Protein AF-A0A950NMI0-F1 (afdb_monomer_lite)

Foldseek 3Di:
DDPPDPQFPDDDDPPQFEAEDDDEDEAFDEDEGSAEYEDWAAYYYPQDPPLPDQRPDRYAYEYEHQAEYEYEFGAHPVLEGPQPFLPDAHDRPRTYAVYRAEYEYEHNHAEYEYPSQEGYAESEAYEYEAHYDGPDYYYQHDDDPNHTGGGHDYHYHHNPCCVPDHGPPHDPPPDPPDDPPDDDDDDPPDPDPDPDDDDDD

Structure (mmCIF, N/CA/C/O backbone):
data_AF-A0A950NMI0-F1
#
_entry.id   AF-A0A950NMI0-F1
#
loop_
_atom_site.group_PDB
_atom_site.id
_atom_site.type_symbol
_atom_site.label_atom_id
_atom_site.label_alt_id
_atom_site.label_comp_id
_atom_site.label_asym_id
_atom_site.label_entity_id
_atom_site.label_seq_id
_atom_site.pdbx_PDB_ins_code
_atom_site.Cartn_x
_atom_site.Cartn_y
_atom_site.Cartn_z
_atom_site.occupancy
_atom_site.B_iso_or_equiv
_atom_site.auth_seq_id
_atom_site.auth_comp_id
_atom_site.auth_asym_id
_atom_site.auth_atom_id
_atom_site.pdbx_PDB_model_num
ATOM 1 N N . LEU A 1 1 ? -13.344 -4.470 -16.555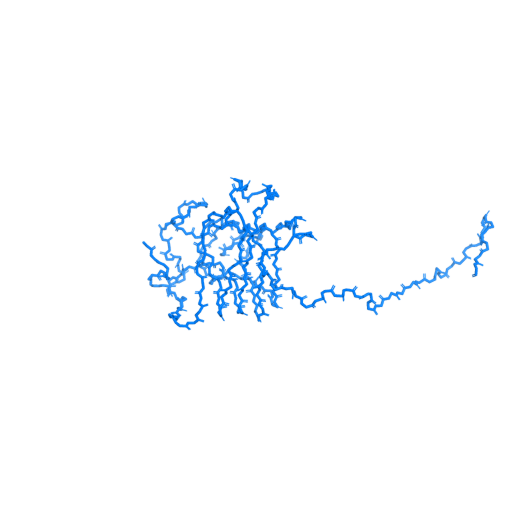 1.00 48.81 1 LEU A N 1
ATOM 2 C CA . LEU A 1 1 ? -11.868 -4.418 -16.478 1.00 48.81 1 LEU A CA 1
ATOM 3 C C . LEU A 1 1 ? -11.486 -5.099 -15.178 1.00 48.81 1 LEU A C 1
ATOM 5 O O . LEU A 1 1 ? -11.985 -4.682 -14.143 1.00 48.81 1 LEU A O 1
ATOM 9 N N . GLY A 1 2 ? -10.785 -6.228 -15.264 1.00 65.69 2 GLY A N 1
ATOM 10 C CA . GLY A 1 2 ? -10.408 -7.051 -14.113 1.00 65.69 2 GLY A CA 1
ATOM 11 C C . GLY A 1 2 ? -8.916 -6.926 -13.825 1.00 65.69 2 GLY A C 1
ATOM 12 O O . GLY A 1 2 ? -8.151 -6.555 -14.713 1.00 65.69 2 GLY A O 1
ATOM 13 N N . TYR A 1 3 ? -8.535 -7.233 -12.591 1.00 73.50 3 TYR A N 1
ATOM 14 C CA . TYR A 1 3 ? -7.143 -7.364 -12.172 1.00 73.50 3 TYR A CA 1
ATOM 15 C C . TYR A 1 3 ? -6.755 -8.851 -12.182 1.00 73.50 3 TYR A C 1
ATOM 17 O O . TYR A 1 3 ? -7.613 -9.689 -11.887 1.00 73.50 3 TYR A O 1
ATOM 25 N N . PRO A 1 4 ? -5.501 -9.199 -12.507 1.00 76.75 4 PRO A N 1
ATOM 26 C CA . PRO A 1 4 ? -4.413 -8.317 -12.942 1.00 76.75 4 PRO A CA 1
ATOM 27 C C . PRO A 1 4 ? -4.560 -7.843 -14.399 1.00 76.75 4 PRO A C 1
ATOM 29 O O . PRO A 1 4 ? -5.242 -8.466 -15.214 1.00 76.75 4 PRO A O 1
ATOM 32 N N . GLN A 1 5 ? -3.913 -6.726 -14.729 1.00 78.31 5 GLN A N 1
ATOM 33 C CA . GLN A 1 5 ? -3.924 -6.157 -16.073 1.00 78.31 5 GLN A CA 1
ATOM 34 C C . GLN A 1 5 ? -3.061 -6.986 -17.040 1.00 78.31 5 GLN A C 1
ATOM 36 O O . GLN A 1 5 ? -1.966 -7.433 -16.703 1.00 78.31 5 GLN A O 1
ATOM 41 N N . ALA A 1 6 ? -3.546 -7.176 -18.270 1.00 79.62 6 ALA A N 1
ATOM 42 C CA . ALA A 1 6 ? -2.785 -7.865 -19.308 1.00 79.62 6 ALA A CA 1
ATOM 43 C C . ALA A 1 6 ? -1.477 -7.120 -19.638 1.00 79.62 6 ALA A C 1
ATOM 45 O O . ALA A 1 6 ? -1.453 -5.889 -19.674 1.00 79.62 6 ALA A O 1
ATOM 46 N N . ASN A 1 7 ? -0.431 -7.890 -19.955 1.00 82.44 7 ASN A N 1
ATOM 47 C CA . ASN A 1 7 ? 0.930 -7.443 -20.289 1.00 82.44 7 ASN A CA 1
ATOM 48 C C . ASN A 1 7 ? 1.774 -6.897 -19.125 1.00 82.44 7 ASN A C 1
ATOM 50 O O . ASN A 1 7 ? 2.878 -6.420 -19.386 1.00 82.44 7 ASN A O 1
ATOM 54 N N . ASP A 1 8 ? 1.292 -6.988 -17.879 1.00 85.62 8 ASP A N 1
ATOM 55 C CA . ASP A 1 8 ? 2.077 -6.666 -16.680 1.00 85.62 8 ASP A CA 1
ATOM 56 C C . ASP A 1 8 ? 3.246 -7.638 -16.512 1.00 85.62 8 ASP A C 1
ATOM 58 O O . ASP A 1 8 ? 3.106 -8.844 -16.728 1.00 85.62 8 ASP A O 1
ATOM 62 N N . ILE A 1 9 ? 4.410 -7.105 -16.141 1.00 87.75 9 ILE A N 1
ATOM 63 C CA . ILE A 1 9 ? 5.572 -7.925 -15.786 1.00 87.75 9 ILE A CA 1
ATOM 64 C C . ILE A 1 9 ? 5.366 -8.630 -14.446 1.00 87.75 9 ILE A C 1
ATOM 66 O O . ILE A 1 9 ? 5.973 -9.676 -14.204 1.00 87.75 9 ILE A O 1
ATOM 70 N N . THR A 1 10 ? 4.513 -8.080 -13.576 1.00 86.62 10 THR A N 1
ATOM 71 C CA . THR A 1 10 ? 4.132 -8.739 -12.329 1.00 86.62 10 THR A CA 1
ATOM 72 C C . THR A 1 10 ? 3.199 -9.904 -12.642 1.00 86.62 10 THR A C 1
ATOM 74 O O . THR A 1 10 ? 2.130 -9.737 -13.228 1.00 86.62 10 THR A O 1
ATOM 77 N N . THR A 1 11 ? 3.600 -11.108 -12.235 1.00 83.94 11 THR A N 1
ATOM 78 C CA . THR A 1 11 ? 2.813 -12.326 -12.450 1.00 83.94 11 THR A CA 1
ATOM 79 C C . THR A 1 11 ? 2.073 -12.722 -11.181 1.00 83.94 11 THR A C 1
ATOM 81 O O . THR A 1 11 ? 2.625 -12.683 -10.084 1.00 83.94 11 THR A O 1
ATOM 84 N N . TYR A 1 12 ? 0.819 -13.135 -11.348 1.00 86.00 12 TYR A N 1
ATOM 85 C CA . TYR A 1 12 ? -0.063 -13.556 -10.263 1.00 86.00 12 TYR A CA 1
ATOM 86 C C . TYR A 1 12 ? -0.504 -14.997 -10.485 1.00 86.00 12 TYR A C 1
ATOM 88 O O . TYR A 1 12 ? -0.772 -15.410 -11.616 1.00 86.00 12 TYR A O 1
ATOM 96 N N . ASN A 1 13 ? -0.617 -15.766 -9.405 1.00 85.12 13 ASN A N 1
ATOM 97 C CA . ASN A 1 13 ? -1.098 -17.141 -9.465 1.00 85.12 13 ASN A CA 1
ATOM 98 C C . ASN A 1 13 ? -2.509 -17.228 -8.877 1.00 85.12 13 ASN A C 1
ATOM 100 O O . ASN A 1 13 ? -2.750 -16.825 -7.744 1.00 85.12 13 ASN A O 1
ATOM 104 N N . CYS A 1 14 ? -3.435 -17.846 -9.614 1.00 82.62 14 CYS A N 1
ATOM 105 C CA . CYS A 1 14 ? -4.832 -18.019 -9.205 1.00 82.62 14 CYS A CA 1
ATOM 106 C C . CYS A 1 14 ? -5.020 -18.772 -7.873 1.00 82.62 14 CYS A C 1
ATOM 108 O O . CYS A 1 14 ? -6.104 -18.730 -7.299 1.00 82.62 14 CYS A O 1
ATOM 110 N N . ARG A 1 15 ? -4.001 -19.497 -7.391 1.00 87.06 15 ARG A N 1
ATOM 111 C CA . ARG A 1 15 ? -4.034 -20.254 -6.128 1.00 87.06 15 ARG A CA 1
ATOM 112 C C . ARG A 1 15 ? -3.070 -19.728 -5.066 1.00 87.06 15 ARG A C 1
ATOM 114 O O . ARG A 1 15 ? -2.889 -20.394 -4.053 1.00 87.06 15 ARG A O 1
ATOM 121 N N . ALA A 1 16 ? -2.453 -18.565 -5.280 1.00 88.31 16 ALA A N 1
ATOM 122 C CA . ALA A 1 16 ? -1.562 -17.973 -4.284 1.00 88.31 16 ALA A CA 1
ATOM 123 C C . ALA A 1 16 ? -2.318 -17.490 -3.037 1.00 88.31 16 ALA A C 1
ATOM 125 O O . ALA A 1 16 ? -1.770 -17.528 -1.942 1.00 88.31 16 ALA A O 1
ATOM 126 N N . GLY A 1 17 ? -3.591 -17.103 -3.179 1.00 90.75 17 GLY A N 1
ATOM 127 C CA . GLY A 1 17 ? -4.373 -16.531 -2.079 1.00 90.75 17 GLY A CA 1
ATOM 128 C C . GLY A 1 17 ? -4.157 -15.026 -1.922 1.00 90.75 17 GLY A C 1
ATOM 129 O O . GLY A 1 17 ? -4.117 -14.533 -0.793 1.00 90.75 17 GLY A O 1
ATOM 130 N N . ASP A 1 18 ? -3.996 -14.330 -3.050 1.00 92.62 18 ASP A N 1
ATOM 131 C CA . ASP A 1 18 ? -3.920 -12.871 -3.121 1.00 92.62 18 ASP A CA 1
ATOM 132 C C . ASP A 1 18 ? -5.313 -12.237 -3.026 1.00 92.62 18 ASP A C 1
ATOM 134 O O . ASP A 1 18 ? -6.298 -12.802 -3.511 1.00 92.62 18 ASP A O 1
ATOM 138 N N . ALA A 1 19 ? -5.397 -11.047 -2.431 1.00 92.38 19 ALA A N 1
ATOM 139 C CA . ALA A 1 19 ? -6.625 -10.261 -2.357 1.00 92.38 19 ALA A CA 1
ATOM 140 C C . ALA A 1 19 ? -6.425 -8.883 -2.994 1.00 92.38 19 ALA A C 1
ATOM 142 O O . ALA A 1 19 ? -5.564 -8.123 -2.563 1.00 92.38 19 ALA A O 1
ATOM 143 N N . PHE A 1 20 ? -7.252 -8.539 -3.981 1.00 90.88 20 PHE A N 1
ATOM 144 C CA . PHE A 1 20 ? -7.242 -7.224 -4.625 1.00 90.88 20 PHE A CA 1
ATOM 145 C C . PHE A 1 20 ? -8.294 -6.325 -3.972 1.00 90.88 20 PHE A C 1
ATOM 147 O O . PHE A 1 20 ? -9.469 -6.695 -3.922 1.00 90.88 20 PHE A O 1
ATOM 154 N N . VAL A 1 21 ? -7.885 -5.162 -3.463 1.00 90.12 21 VAL A N 1
ATOM 155 C CA . VAL A 1 21 ? -8.748 -4.264 -2.681 1.00 90.12 21 VAL A CA 1
ATOM 156 C C . VAL A 1 21 ? -8.772 -2.847 -3.252 1.00 90.12 21 VAL A C 1
ATOM 158 O O . VAL A 1 21 ? -7.741 -2.276 -3.613 1.00 90.12 21 VAL A O 1
ATOM 161 N N . SER A 1 22 ? -9.976 -2.285 -3.340 1.00 87.94 22 SER A N 1
ATOM 162 C CA . SER A 1 22 ? -10.240 -0.876 -3.632 1.00 87.94 22 SER A CA 1
ATOM 163 C C . SER A 1 22 ? -11.684 -0.524 -3.266 1.00 87.94 22 SER A C 1
ATOM 165 O O . SER A 1 22 ? -12.535 -1.403 -3.108 1.00 87.94 22 SER A O 1
ATOM 167 N N . GLY A 1 23 ? -11.969 0.769 -3.145 1.00 86.06 23 GLY A N 1
ATOM 168 C CA . GLY A 1 23 ? -13.303 1.313 -2.926 1.00 86.06 23 GLY A CA 1
ATOM 169 C C . GLY A 1 23 ? -13.434 2.089 -1.620 1.00 86.06 23 GLY A C 1
ATOM 170 O O . GLY A 1 23 ? -12.457 2.530 -1.020 1.00 86.06 23 GLY A O 1
ATOM 171 N N . THR A 1 24 ? -14.678 2.272 -1.191 1.00 88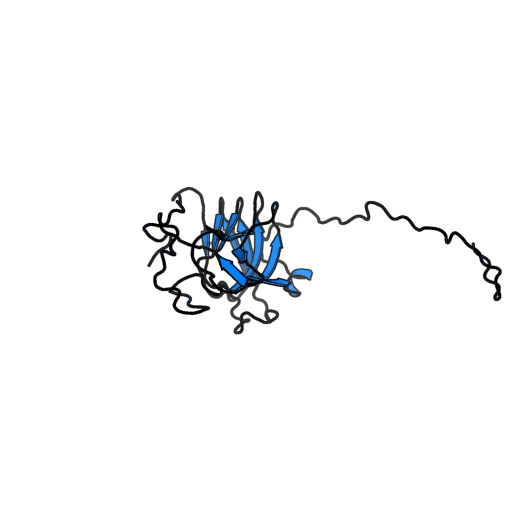.69 24 THR A N 1
ATOM 172 C CA . THR A 1 24 ? -15.012 3.025 0.019 1.00 88.69 24 THR A CA 1
ATOM 173 C C . THR A 1 24 ? -15.666 2.102 1.040 1.00 88.69 24 THR A C 1
ATOM 175 O O . THR A 1 24 ? -16.664 1.450 0.730 1.00 88.69 24 THR A O 1
ATOM 178 N N . LEU A 1 25 ? -15.127 2.050 2.259 1.00 89.19 25 LEU A N 1
ATOM 179 C CA . LEU A 1 25 ? -15.671 1.262 3.362 1.00 89.19 25 LEU A CA 1
ATOM 180 C C . LEU A 1 25 ? -16.535 2.130 4.279 1.00 89.19 25 LEU A C 1
ATOM 182 O O . LEU A 1 25 ? -16.086 3.158 4.776 1.00 89.19 25 LEU A O 1
ATOM 186 N N . LYS A 1 26 ? -17.741 1.647 4.587 1.00 89.94 26 LYS A N 1
ATOM 187 C CA . LYS A 1 26 ? -18.563 2.131 5.700 1.00 89.94 26 LYS A CA 1
ATOM 188 C C . LYS A 1 26 ? -18.729 1.007 6.720 1.00 89.94 26 LYS A C 1
ATOM 190 O O . LYS A 1 26 ? -19.191 -0.076 6.366 1.00 89.94 26 LYS A O 1
ATOM 195 N N . GLY A 1 27 ? -18.394 1.269 7.975 1.00 88.50 27 GLY A N 1
ATOM 196 C CA . GLY A 1 27 ? -18.343 0.287 9.052 1.00 88.50 27 GLY A CA 1
ATOM 197 C C . GLY A 1 27 ? -16.945 -0.290 9.270 1.00 88.50 27 GLY A C 1
ATOM 198 O O . GLY A 1 27 ? -15.934 0.298 8.889 1.00 88.50 27 GLY A O 1
ATOM 199 N N . GLN A 1 28 ? -16.890 -1.445 9.930 1.00 90.44 28 GLN A N 1
ATOM 200 C CA . GLN A 1 28 ? -15.634 -2.066 10.333 1.00 90.44 28 GLN A CA 1
ATOM 201 C C . GLN A 1 28 ? -15.446 -3.412 9.644 1.00 90.44 28 GLN A C 1
ATOM 203 O O . GLN A 1 28 ? -16.332 -4.265 9.699 1.00 90.44 28 GLN A O 1
ATOM 208 N N . ALA A 1 29 ? -14.293 -3.616 9.019 1.00 91.12 29 ALA A N 1
ATOM 209 C CA . ALA A 1 29 ? -13.975 -4.841 8.300 1.00 91.12 29 ALA A CA 1
ATOM 210 C C . ALA A 1 29 ? -12.484 -5.157 8.402 1.00 91.12 29 ALA A C 1
ATOM 212 O O . ALA A 1 29 ? -11.660 -4.256 8.524 1.00 91.12 29 ALA A O 1
ATOM 213 N N . THR A 1 30 ? -12.139 -6.437 8.293 1.00 92.50 30 THR A N 1
ATOM 214 C CA . THR A 1 30 ? -10.752 -6.874 8.124 1.00 92.50 30 THR A CA 1
ATOM 215 C C . THR A 1 30 ? -10.669 -7.830 6.950 1.00 92.50 30 THR A C 1
ATOM 217 O O . THR A 1 30 ? -11.415 -8.807 6.888 1.00 92.50 30 THR A O 1
ATOM 220 N N . VAL A 1 31 ? -9.756 -7.549 6.027 1.00 93.12 31 VAL A N 1
ATOM 221 C CA . VAL A 1 31 ? -9.415 -8.414 4.901 1.00 93.12 31 VAL A CA 1
ATOM 222 C C . VAL A 1 31 ? -8.094 -9.095 5.221 1.00 93.12 31 VAL A C 1
ATOM 224 O O . VAL A 1 31 ? -7.094 -8.427 5.484 1.00 93.12 31 VAL A O 1
ATOM 227 N N . ALA A 1 32 ? -8.099 -10.424 5.199 1.00 92.56 32 ALA A N 1
ATOM 228 C CA . ALA A 1 32 ? -6.902 -11.232 5.367 1.00 92.56 32 ALA A CA 1
ATOM 229 C C . ALA A 1 32 ? -6.589 -11.985 4.069 1.00 92.56 32 ALA A C 1
ATOM 231 O O . ALA A 1 32 ? -7.492 -12.568 3.467 1.00 92.56 32 ALA A O 1
ATOM 232 N N . ALA A 1 33 ? -5.321 -11.992 3.662 1.00 92.75 33 ALA A N 1
ATOM 233 C CA . ALA A 1 33 ? -4.843 -12.727 2.494 1.00 92.75 33 ALA A CA 1
ATOM 234 C C . ALA A 1 33 ? -3.803 -13.779 2.892 1.00 92.75 33 ALA A C 1
ATOM 236 O O . ALA A 1 33 ? -2.914 -13.520 3.708 1.00 92.75 33 ALA A O 1
ATOM 237 N N . GLY A 1 34 ? -3.903 -14.967 2.286 1.00 90.75 34 GLY A N 1
ATOM 238 C CA . GLY A 1 34 ? -2.950 -16.064 2.495 1.00 90.75 34 GLY A CA 1
ATOM 239 C C . GLY A 1 34 ? -1.568 -15.780 1.896 1.00 90.75 34 GLY A C 1
ATOM 240 O O . GLY A 1 34 ? -0.577 -16.350 2.357 1.00 90.75 34 GLY A O 1
ATOM 241 N N . ASN A 1 35 ? -1.506 -14.868 0.921 1.00 93.50 35 ASN A N 1
ATOM 242 C CA . ASN A 1 35 ? -0.278 -14.372 0.312 1.00 93.50 35 ASN A CA 1
ATOM 243 C C . ASN A 1 35 ? -0.221 -12.837 0.374 1.00 93.50 35 ASN A C 1
ATOM 245 O O . ASN A 1 35 ? 0.102 -12.307 1.443 1.00 93.50 35 ASN A O 1
ATOM 249 N N . ASN A 1 36 ? -0.552 -12.130 -0.712 1.00 94.44 36 ASN A N 1
ATOM 250 C CA . ASN A 1 36 ? -0.444 -10.673 -0.787 1.00 94.44 36 ASN A CA 1
ATOM 251 C C . ASN A 1 36 ? -1.805 -9.968 -0.739 1.00 94.44 36 ASN A C 1
ATOM 253 O O . ASN A 1 36 ? -2.828 -10.512 -1.157 1.00 94.44 36 ASN A O 1
ATOM 257 N N . ILE A 1 37 ? -1.812 -8.726 -0.257 1.00 94.81 37 ILE A N 1
ATOM 258 C CA . ILE A 1 37 ? -2.916 -7.787 -0.484 1.00 94.81 37 ILE A CA 1
ATOM 259 C C . ILE A 1 37 ? -2.455 -6.757 -1.508 1.00 94.81 37 ILE A C 1
ATOM 261 O O . ILE A 1 37 ? -1.480 -6.051 -1.270 1.00 94.81 37 ILE A O 1
ATOM 265 N N . GLU A 1 38 ? -3.191 -6.658 -2.607 1.00 92.19 38 GLU A N 1
ATOM 266 C CA . GLU A 1 38 ? -2.925 -5.777 -3.738 1.00 92.19 38 GLU A CA 1
ATOM 267 C C . GLU A 1 38 ? -3.914 -4.611 -3.731 1.00 92.19 38 GLU A C 1
ATOM 269 O O . GLU A 1 38 ? -5.113 -4.772 -3.973 1.00 92.19 38 GLU A O 1
ATOM 274 N N . ILE A 1 39 ? -3.424 -3.412 -3.440 1.00 90.69 39 ILE A N 1
ATOM 275 C CA . ILE A 1 39 ? -4.227 -2.193 -3.388 1.00 90.69 39 ILE A CA 1
ATOM 276 C C . ILE A 1 39 ? -4.284 -1.609 -4.794 1.00 90.69 39 ILE A C 1
ATOM 278 O O . ILE A 1 39 ? -3.346 -0.961 -5.261 1.00 90.69 39 ILE A O 1
ATOM 282 N N . VAL A 1 40 ? -5.397 -1.857 -5.479 1.00 87.00 40 VAL A N 1
ATOM 283 C CA . VAL A 1 40 ? -5.561 -1.542 -6.907 1.00 87.00 40 VAL A CA 1
ATOM 284 C C . VAL A 1 40 ? -6.096 -0.136 -7.178 1.00 87.00 40 VAL A C 1
ATOM 286 O O . VAL A 1 40 ? -6.163 0.303 -8.327 1.00 87.00 40 VAL A O 1
ATOM 289 N N . GLY A 1 41 ? -6.463 0.587 -6.122 1.00 85.31 41 GLY A N 1
ATOM 290 C CA . GLY A 1 41 ? -6.956 1.954 -6.188 1.00 85.31 41 GLY A CA 1
ATOM 291 C C . GLY A 1 41 ? -7.203 2.531 -4.799 1.00 85.31 41 GLY A C 1
ATOM 292 O O . GLY A 1 41 ? -6.802 1.951 -3.789 1.00 85.31 41 GLY A O 1
ATOM 293 N N . ASN A 1 42 ? -7.882 3.676 -4.755 1.00 86.56 42 ASN A N 1
ATOM 294 C CA . ASN A 1 42 ? -8.253 4.313 -3.494 1.00 86.56 42 ASN A CA 1
ATOM 295 C C . ASN A 1 42 ? -9.029 3.343 -2.608 1.00 86.56 42 ASN A C 1
ATOM 297 O O . ASN A 1 42 ? -9.983 2.719 -3.067 1.00 86.56 42 ASN A O 1
ATOM 301 N N . THR A 1 43 ? -8.612 3.242 -1.353 1.00 88.31 43 THR A N 1
ATOM 302 C CA . THR A 1 43 ? -9.266 2.446 -0.318 1.00 88.31 43 THR A CA 1
ATOM 303 C C . THR A 1 43 ? -9.551 3.391 0.832 1.00 88.31 43 THR A C 1
ATOM 305 O O . THR A 1 43 ? -8.658 3.653 1.624 1.00 88.31 43 THR A O 1
ATOM 308 N N . MET A 1 44 ? -10.744 3.980 0.862 1.00 88.00 44 MET A N 1
ATOM 309 C CA . MET A 1 44 ? -11.055 5.109 1.746 1.00 88.00 44 MET A CA 1
ATOM 310 C C . MET A 1 44 ? -12.188 4.787 2.716 1.00 88.00 44 MET A C 1
ATOM 312 O O . MET A 1 44 ? -13.050 3.957 2.418 1.00 88.00 44 MET A O 1
ATOM 316 N N . TYR A 1 45 ? -12.240 5.472 3.854 1.00 88.19 45 TYR A N 1
ATOM 317 C CA . TYR A 1 45 ? -13.421 5.435 4.716 1.00 88.19 45 TYR A CA 1
ATOM 318 C C . TYR A 1 45 ? -14.536 6.322 4.161 1.00 88.19 45 TYR A C 1
ATOM 320 O O . TYR A 1 45 ? -14.287 7.396 3.628 1.00 88.19 45 TYR A O 1
ATOM 328 N N . ALA A 1 46 ? -15.793 5.906 4.314 1.00 83.38 46 ALA A N 1
ATOM 329 C CA . ALA A 1 46 ? -16.943 6.697 3.881 1.00 83.38 46 ALA A CA 1
ATOM 330 C C . ALA A 1 46 ? -17.044 8.033 4.635 1.00 83.38 46 ALA A C 1
ATOM 332 O O . ALA A 1 46 ? -17.546 9.012 4.083 1.00 83.38 46 ALA A O 1
ATOM 333 N N . GLY A 1 47 ? -16.573 8.063 5.888 1.00 71.56 47 GLY A N 1
ATOM 334 C CA . GLY A 1 47 ? -16.461 9.276 6.696 1.00 71.56 47 GLY A CA 1
ATOM 335 C C . GLY A 1 47 ? -15.325 10.228 6.297 1.00 71.56 47 GLY A C 1
ATOM 336 O O . GLY A 1 47 ? -15.392 11.397 6.667 1.00 71.56 47 GLY A O 1
ATOM 337 N N . ASP A 1 48 ? -14.322 9.778 5.530 1.00 70.06 48 ASP A N 1
ATOM 338 C CA . ASP A 1 48 ? -13.243 10.637 5.025 1.00 70.06 48 ASP A CA 1
ATOM 339 C C . ASP A 1 48 ? -13.457 10.946 3.540 1.00 70.06 48 ASP A C 1
ATOM 341 O O . ASP A 1 48 ? -13.110 10.182 2.643 1.00 70.06 48 ASP A O 1
ATOM 345 N N . THR A 1 49 ? -14.045 12.107 3.270 1.00 57.22 49 THR A N 1
ATOM 346 C CA . THR A 1 49 ? -14.297 12.586 1.904 1.00 57.22 49 THR A CA 1
ATOM 347 C C . THR A 1 49 ? -13.126 13.367 1.313 1.00 57.22 49 THR A C 1
ATOM 349 O O . THR A 1 49 ? -13.180 13.753 0.145 1.00 57.22 49 THR A O 1
ATOM 352 N N . THR A 1 50 ? -12.072 13.619 2.094 1.00 58.53 50 THR A N 1
ATOM 353 C CA . THR A 1 50 ? -10.950 14.477 1.685 1.00 58.53 50 THR A CA 1
ATOM 354 C C . THR A 1 50 ? -9.677 13.693 1.406 1.00 58.53 50 THR A C 1
ATOM 356 O O . THR A 1 50 ?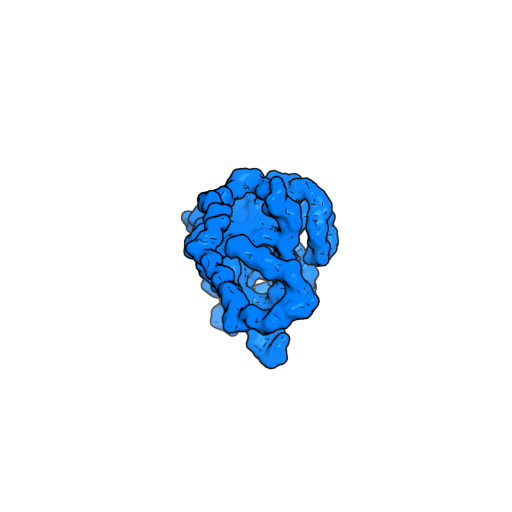 -8.815 14.194 0.685 1.00 58.53 50 THR A O 1
ATOM 359 N N . GLY A 1 51 ? -9.538 12.488 1.973 1.00 59.16 51 GLY A N 1
ATOM 360 C CA . GLY A 1 51 ? -8.334 11.663 1.863 1.00 59.16 51 GLY A CA 1
ATOM 361 C C . GLY A 1 51 ? -7.074 12.349 2.402 1.00 59.16 51 GLY A C 1
ATOM 362 O O . GLY A 1 51 ? -5.954 11.993 2.035 1.00 59.16 51 GLY A O 1
ATOM 363 N N . GLN A 1 52 ? -7.248 13.404 3.201 1.00 57.78 52 GLN A N 1
ATOM 364 C CA . GLN A 1 52 ? -6.204 14.317 3.677 1.00 57.78 52 GLN A CA 1
ATOM 365 C C . GLN A 1 52 ? -6.437 14.743 5.141 1.00 57.78 52 GLN A C 1
ATOM 367 O O . GLN A 1 52 ? -5.695 15.593 5.650 1.00 57.78 52 GLN A O 1
ATOM 372 N N . GLY A 1 53 ? -7.449 14.186 5.813 1.00 59.47 53 GLY A N 1
ATOM 373 C CA . GLY A 1 53 ? -7.830 14.499 7.191 1.00 59.47 53 GLY A CA 1
ATOM 374 C C . GLY A 1 53 ? -7.710 13.291 8.120 1.00 59.47 53 GLY A C 1
ATOM 375 O O . GLY A 1 53 ? -7.556 12.164 7.665 1.00 59.47 53 GLY A O 1
ATOM 376 N N . GLU A 1 54 ? -7.766 13.529 9.433 1.00 63.34 54 GLU A N 1
ATOM 377 C CA . GLU A 1 54 ? -7.978 12.441 10.396 1.00 63.34 54 GLU A CA 1
ATOM 378 C C . GLU A 1 54 ? -9.378 11.872 10.156 1.00 63.34 54 GLU A C 1
ATOM 380 O O . GLU A 1 54 ? -10.343 12.632 10.296 1.00 63.34 54 GLU A O 1
ATOM 385 N N . PRO A 1 55 ? -9.528 10.585 9.804 1.00 66.06 55 PRO A N 1
ATOM 386 C CA . PRO A 1 55 ? -10.834 10.076 9.444 1.00 66.06 55 PRO A CA 1
ATOM 387 C C . PRO A 1 55 ? -11.796 10.148 10.630 1.00 66.06 55 PRO A C 1
ATOM 389 O O . PRO A 1 55 ? -11.591 9.567 11.696 1.00 66.06 55 PRO A O 1
ATOM 392 N N . ASN A 1 56 ? -12.876 10.886 10.443 1.00 63.91 56 ASN A N 1
ATOM 393 C CA . ASN A 1 56 ? -13.874 11.173 11.452 1.00 63.91 56 ASN A CA 1
ATOM 394 C C . ASN A 1 56 ? -15.027 10.174 11.292 1.00 63.91 56 ASN A C 1
ATOM 396 O O . ASN A 1 56 ? -15.827 10.260 10.366 1.00 63.91 56 ASN A O 1
ATOM 400 N N . GLY A 1 57 ? -15.117 9.204 12.204 1.00 73.31 57 GLY A N 1
ATOM 401 C CA . GLY A 1 57 ? -16.186 8.206 12.187 1.00 73.31 57 GLY A CA 1
ATOM 402 C C . GLY A 1 57 ? -15.854 6.934 12.959 1.00 73.31 57 GLY A C 1
ATOM 403 O O . GLY A 1 57 ? -14.850 6.856 13.667 1.00 73.31 57 GLY A O 1
ATOM 404 N N . SER A 1 58 ? -16.705 5.921 12.805 1.00 81.38 58 SER A N 1
ATOM 405 C CA . SER A 1 58 ? -16.525 4.574 13.369 1.00 81.38 58 SER A CA 1
ATOM 406 C C . SER A 1 58 ? -15.956 3.566 12.365 1.00 81.38 58 SER A C 1
ATOM 408 O O . SER A 1 58 ? -15.894 2.375 12.674 1.00 81.38 58 SER A O 1
ATOM 410 N N . ASP A 1 59 ? -15.607 4.031 11.163 1.00 88.38 59 ASP A N 1
ATOM 411 C CA . ASP A 1 59 ? -15.131 3.191 10.066 1.00 88.38 59 ASP A CA 1
ATOM 412 C C . ASP A 1 59 ? -13.680 2.762 10.319 1.00 88.38 59 ASP A C 1
ATOM 414 O O . ASP A 1 59 ? -12.832 3.610 10.622 1.00 88.38 59 ASP A O 1
ATOM 418 N N . LEU A 1 60 ? -13.418 1.452 10.231 1.00 88.44 60 LEU A N 1
ATOM 419 C CA . LEU A 1 60 ? -12.108 0.840 10.485 1.00 88.44 60 LEU A CA 1
ATOM 420 C C . LEU A 1 60 ? -11.862 -0.331 9.533 1.00 88.44 60 LEU A C 1
ATOM 422 O O . LEU A 1 60 ? -12.601 -1.314 9.542 1.00 88.44 60 LEU A O 1
ATOM 426 N N . LEU A 1 61 ? -10.784 -0.254 8.761 1.00 91.62 61 LEU A N 1
ATOM 427 C CA . LEU A 1 61 ? -10.346 -1.301 7.851 1.00 91.62 61 LEU A CA 1
ATOM 428 C C . LEU A 1 61 ? -9.042 -1.902 8.361 1.00 91.62 61 LEU A C 1
ATOM 430 O O . LEU A 1 61 ? -8.062 -1.192 8.573 1.00 91.62 61 LEU A O 1
ATOM 434 N N . GLY A 1 62 ? -9.028 -3.217 8.535 1.00 93.19 62 GLY A N 1
ATOM 435 C CA . GLY A 1 62 ? -7.821 -4.002 8.739 1.00 93.19 62 GLY A CA 1
ATOM 436 C C . GLY A 1 62 ? -7.402 -4.678 7.439 1.00 93.19 62 GLY A C 1
ATOM 437 O O . GLY A 1 62 ? -8.210 -5.361 6.820 1.00 93.19 62 GLY A O 1
ATOM 438 N N . LEU A 1 63 ? -6.145 -4.541 7.035 1.00 94.00 63 LEU A N 1
ATOM 439 C CA . LEU A 1 63 ? -5.554 -5.320 5.947 1.00 94.00 63 LEU A CA 1
ATOM 440 C C . LEU A 1 63 ? -4.430 -6.176 6.522 1.00 94.00 63 LEU A C 1
ATOM 442 O O . LEU A 1 63 ? -3.444 -5.645 7.027 1.00 94.00 63 LEU A O 1
ATOM 446 N N . VAL A 1 64 ? -4.573 -7.496 6.464 1.00 94.00 64 VAL A N 1
ATOM 447 C CA . VAL A 1 64 ? -3.590 -8.441 7.003 1.00 94.00 64 VAL A CA 1
ATOM 448 C C . VAL A 1 64 ? -3.101 -9.352 5.884 1.00 94.00 64 VAL A C 1
ATOM 450 O O . VAL A 1 64 ? -3.813 -10.250 5.444 1.00 94.00 64 VAL A O 1
ATOM 453 N N . ALA A 1 65 ? -1.873 -9.135 5.426 1.00 93.69 65 ALA A N 1
ATOM 454 C CA . ALA A 1 65 ? -1.227 -9.993 4.441 1.00 93.69 65 ALA A CA 1
ATOM 455 C C . ALA A 1 65 ? -0.181 -10.882 5.115 1.00 93.69 65 ALA A C 1
ATOM 457 O O . ALA A 1 65 ? 0.588 -10.426 5.968 1.00 93.69 65 ALA A O 1
ATOM 458 N N . ASN A 1 66 ? -0.114 -12.146 4.701 1.00 92.56 66 ASN A N 1
ATOM 459 C CA . ASN A 1 66 ? 0.942 -13.038 5.165 1.00 92.56 66 ASN A CA 1
ATOM 460 C C . ASN A 1 66 ? 2.313 -12.589 4.631 1.00 92.56 66 ASN A C 1
ATOM 462 O O . ASN A 1 66 ? 3.273 -12.515 5.394 1.00 92.56 66 ASN A O 1
ATOM 466 N N . ASN A 1 67 ? 2.390 -12.224 3.348 1.00 93.12 67 ASN A N 1
ATOM 467 C CA . ASN A 1 67 ? 3.632 -11.814 2.698 1.00 93.12 67 ASN A CA 1
ATOM 468 C C . ASN A 1 67 ? 3.725 -10.300 2.531 1.00 93.12 67 ASN A C 1
ATOM 470 O O . ASN A 1 67 ? 4.358 -9.656 3.366 1.00 93.12 67 ASN A O 1
ATOM 474 N N . PHE A 1 68 ? 3.118 -9.732 1.489 1.00 93.88 68 PHE A N 1
ATOM 475 C CA . PHE A 1 68 ? 3.223 -8.305 1.193 1.00 93.88 68 PHE A CA 1
ATOM 476 C C . PHE A 1 68 ? 1.868 -7.602 1.185 1.00 93.88 68 PHE A C 1
ATOM 478 O O . PHE A 1 68 ? 0.862 -8.158 0.750 1.00 93.88 68 PHE A O 1
ATOM 485 N N . VAL A 1 69 ? 1.863 -6.339 1.614 1.00 94.94 69 VAL A N 1
ATOM 486 C CA . VAL A 1 69 ? 0.802 -5.394 1.245 1.00 94.94 69 VAL A CA 1
ATOM 487 C C . VAL A 1 69 ? 1.393 -4.474 0.190 1.00 94.94 69 VAL A C 1
ATOM 489 O O . VAL A 1 69 ? 2.326 -3.719 0.471 1.00 94.94 69 VAL A O 1
ATOM 492 N N . GLU A 1 70 ? 0.899 -4.564 -1.034 1.00 92.75 70 GLU A N 1
ATOM 493 C CA . GLU A 1 70 ? 1.480 -3.867 -2.170 1.00 92.75 70 GLU A CA 1
ATOM 494 C C . GLU A 1 70 ? 0.480 -2.908 -2.789 1.00 92.75 70 GLU A C 1
ATOM 496 O O . GLU A 1 70 ? -0.695 -3.216 -2.955 1.00 92.75 70 GLU A O 1
ATOM 501 N N . VAL A 1 71 ? 0.950 -1.714 -3.131 1.00 91.06 71 VAL A N 1
ATOM 502 C CA . VAL A 1 71 ? 0.193 -0.836 -4.019 1.00 91.06 71 VAL A CA 1
ATOM 503 C C . VAL A 1 71 ? 0.453 -1.297 -5.439 1.00 91.06 71 VAL A C 1
ATOM 505 O O . VAL A 1 71 ? 1.612 -1.376 -5.868 1.00 91.06 71 VAL A O 1
ATOM 508 N N . TYR A 1 72 ? -0.635 -1.580 -6.146 1.00 89.00 72 TYR A N 1
ATOM 509 C CA . TYR A 1 72 ? -0.605 -2.051 -7.517 1.00 89.00 72 TYR A CA 1
ATOM 510 C C . TYR A 1 72 ? 0.125 -1.032 -8.397 1.00 89.00 72 TYR A C 1
ATOM 512 O O . TYR A 1 72 ? -0.065 0.178 -8.262 1.00 89.00 72 TYR A O 1
ATOM 520 N N . HIS A 1 73 ? 0.995 -1.504 -9.282 1.00 88.31 73 HIS A N 1
ATOM 521 C CA . HIS A 1 73 ? 1.696 -0.648 -10.236 1.00 88.31 73 HIS A CA 1
ATOM 522 C C . HIS A 1 73 ? 2.136 -1.487 -11.444 1.00 88.31 73 HIS A C 1
ATOM 524 O O . HIS A 1 73 ? 3.242 -2.042 -11.455 1.00 88.31 73 HIS A O 1
ATOM 530 N N . PRO A 1 74 ? 1.246 -1.621 -12.443 1.00 86.94 74 PRO A N 1
ATOM 531 C CA . PRO A 1 74 ? 1.492 -2.467 -13.595 1.00 86.94 74 PRO A CA 1
ATOM 532 C C . PRO A 1 74 ? 2.382 -1.758 -14.611 1.00 86.94 74 PRO A C 1
ATOM 534 O O . PRO A 1 74 ? 2.075 -0.654 -15.071 1.00 86.94 74 PRO A O 1
ATOM 537 N N . VAL A 1 75 ? 3.452 -2.429 -15.023 1.00 87.50 75 VAL A N 1
ATOM 538 C CA . VAL A 1 75 ? 4.385 -1.919 -16.035 1.00 87.50 75 VAL A CA 1
ATOM 539 C C . VAL A 1 75 ? 4.655 -2.993 -17.076 1.00 87.50 75 VAL A C 1
ATOM 541 O O . VAL A 1 75 ? 4.616 -4.186 -16.788 1.00 87.50 75 VAL A O 1
ATOM 544 N N . ASN A 1 76 ? 4.904 -2.575 -18.312 1.00 87.69 76 ASN A N 1
ATOM 545 C CA . ASN A 1 76 ? 5.216 -3.490 -19.398 1.00 87.69 76 ASN A CA 1
ATOM 546 C C . ASN A 1 76 ? 6.691 -3.904 -19.347 1.00 87.69 76 ASN A C 1
ATOM 548 O O . ASN A 1 76 ? 7.504 -3.347 -18.608 1.00 87.69 76 ASN A O 1
ATOM 552 N N . SER A 1 77 ? 7.065 -4.853 -20.202 1.00 87.38 77 SER A N 1
ATOM 553 C CA . SER A 1 77 ? 8.452 -5.313 -20.344 1.00 87.38 77 SER A CA 1
ATOM 554 C C . SER A 1 77 ? 9.438 -4.224 -20.791 1.00 87.38 77 SER A C 1
ATOM 556 O O . SER A 1 77 ? 10.642 -4.415 -20.666 1.00 87.38 77 SER A O 1
ATOM 558 N N . ALA A 1 78 ? 8.952 -3.086 -21.297 1.00 85.94 78 ALA A N 1
ATOM 559 C CA . ALA A 1 78 ? 9.759 -1.913 -21.629 1.00 85.94 78 ALA A CA 1
ATOM 560 C C . ALA A 1 78 ? 9.892 -0.917 -20.454 1.00 85.94 78 ALA A C 1
ATOM 562 O O . ALA A 1 78 ? 10.470 0.153 -20.627 1.00 85.94 78 ALA A O 1
ATOM 563 N N . GLY A 1 79 ? 9.357 -1.237 -19.269 1.00 83.56 79 GLY A N 1
ATOM 564 C CA . GLY A 1 79 ? 9.396 -0.370 -18.087 1.00 83.56 79 GLY A CA 1
ATOM 565 C C . GLY A 1 79 ? 8.466 0.844 -18.171 1.00 83.56 79 GLY A C 1
ATOM 566 O O . GLY A 1 79 ? 8.666 1.814 -17.445 1.00 83.56 79 GLY A O 1
ATOM 567 N N . THR A 1 80 ? 7.479 0.809 -19.069 1.00 85.00 80 THR A N 1
ATOM 568 C CA . THR A 1 80 ? 6.439 1.836 -19.208 1.00 85.00 80 THR A CA 1
ATOM 569 C C . THR A 1 80 ? 5.176 1.398 -18.480 1.00 85.00 80 THR A C 1
ATOM 571 O O . THR A 1 80 ? 4.793 0.230 -18.561 1.00 85.00 80 THR A O 1
ATOM 574 N N . ASP A 1 81 ? 4.498 2.335 -17.826 1.00 83.44 81 ASP A N 1
ATOM 575 C CA . ASP A 1 81 ? 3.219 2.084 -17.159 1.00 83.44 81 ASP A CA 1
ATOM 576 C C . ASP A 1 81 ? 2.194 1.537 -18.161 1.00 83.44 81 ASP A C 1
ATOM 578 O O . ASP A 1 81 ? 1.950 2.124 -19.218 1.00 83.44 81 ASP A O 1
ATOM 582 N N . LEU A 1 82 ? 1.586 0.393 -17.845 1.00 79.31 82 LEU A N 1
ATOM 583 C CA . LEU A 1 82 ? 0.596 -0.254 -18.722 1.00 79.31 82 LEU A CA 1
ATOM 584 C C . LEU A 1 82 ? -0.758 0.436 -18.722 1.00 79.31 82 LEU A C 1
ATOM 586 O O . LEU A 1 82 ? -1.618 0.184 -19.566 1.00 79.31 82 LEU A O 1
ATOM 590 N N . SER A 1 83 ? -0.972 1.300 -17.755 1.00 66.94 83 SER A N 1
ATOM 591 C CA . SER A 1 83 ? -2.148 2.127 -17.622 1.00 66.94 83 SER A CA 1
ATOM 592 C C . SER A 1 83 ? -1.950 3.416 -18.417 1.00 66.94 83 SER A C 1
ATOM 594 O O . SER A 1 83 ? -1.643 4.484 -17.887 1.00 66.94 83 SER A O 1
ATOM 596 N N . SER A 1 84 ? -2.292 3.374 -19.701 1.00 49.38 84 SER A N 1
ATOM 597 C CA . SER A 1 84 ? -2.548 4.569 -20.519 1.00 49.38 84 SER A CA 1
ATOM 598 C C . SER A 1 84 ? -3.721 5.442 -20.000 1.00 49.38 84 SER A C 1
ATOM 600 O O . SER A 1 84 ? -4.296 6.214 -20.760 1.00 49.38 84 SER A O 1
ATOM 602 N N . GLY A 1 85 ? -4.123 5.306 -18.728 1.00 53.47 85 GLY A N 1
ATOM 603 C CA . GLY A 1 85 ? -5.370 5.799 -18.145 1.00 53.47 85 GLY A CA 1
ATOM 604 C C . GLY A 1 85 ? -5.269 6.310 -16.705 1.00 53.47 85 GLY A C 1
ATOM 605 O O . GLY A 1 85 ? -6.298 6.666 -16.144 1.00 53.47 85 GLY A O 1
ATOM 606 N N . PHE A 1 86 ? -4.081 6.450 -16.101 1.00 64.50 86 PHE A N 1
ATOM 607 C CA . PHE A 1 86 ? -3.939 7.210 -14.848 1.00 64.50 86 PHE A CA 1
ATOM 608 C C . PHE A 1 86 ? -4.095 8.726 -15.085 1.00 64.50 86 PHE A C 1
ATOM 610 O O . PHE A 1 86 ? -3.230 9.525 -14.721 1.00 64.50 86 PHE A O 1
ATOM 617 N N . SER A 1 87 ? -5.157 9.147 -15.771 1.00 56.34 87 SER A N 1
ATOM 618 C CA . SER A 1 87 ? -5.341 10.508 -16.281 1.00 56.34 87 SER A CA 1
ATOM 619 C C . SER A 1 87 ? -5.410 11.556 -15.170 1.00 56.34 87 SER A C 1
ATOM 621 O O . SER A 1 87 ? -5.092 12.717 -15.409 1.00 56.34 87 SER A O 1
ATOM 623 N N . SER A 1 88 ? -5.779 11.156 -13.950 1.00 66.31 88 SER A N 1
ATOM 624 C CA . SER A 1 88 ? -5.872 12.047 -12.797 1.00 66.31 88 SER A CA 1
ATOM 625 C C . SER A 1 88 ? -5.687 11.306 -11.475 1.00 66.31 88 SER A C 1
ATOM 627 O O . SER A 1 88 ? -5.924 10.101 -11.377 1.00 66.31 88 SER A O 1
ATOM 629 N N . CYS A 1 89 ? -5.297 12.056 -10.442 1.00 72.31 89 CYS A N 1
ATOM 630 C CA . CYS A 1 89 ? -5.365 11.599 -9.059 1.00 72.31 89 CYS A CA 1
ATOM 631 C C . CYS A 1 89 ? -6.773 11.079 -8.724 1.00 72.31 89 CYS A C 1
ATOM 633 O O . CYS A 1 89 ? -7.767 11.700 -9.104 1.00 72.31 89 CYS A O 1
ATOM 635 N N . GLY A 1 90 ? -6.847 9.971 -7.988 1.00 58.56 90 GLY A N 1
ATOM 636 C CA . GLY A 1 90 ? -8.077 9.512 -7.346 1.00 58.56 90 GLY A CA 1
ATOM 637 C C . GLY A 1 90 ? -9.155 8.929 -8.262 1.00 58.56 90 GLY A C 1
ATOM 638 O O . GLY A 1 90 ? -10.303 8.832 -7.839 1.00 58.56 90 GLY A O 1
ATOM 639 N N . SER A 1 91 ? -8.817 8.525 -9.492 1.00 55.25 91 SER A N 1
ATOM 640 C CA . SER A 1 91 ? -9.760 7.800 -10.352 1.00 55.25 91 SER A CA 1
ATOM 641 C C . SER A 1 91 ? -9.971 6.366 -9.830 1.00 55.25 91 SER A C 1
ATOM 643 O O . SER A 1 91 ? -9.047 5.553 -9.913 1.00 55.25 91 SER A O 1
ATOM 645 N N . PRO A 1 92 ? -11.169 6.008 -9.325 1.00 48.00 92 PRO A N 1
ATOM 646 C CA . PRO A 1 92 ? -11.438 4.677 -8.773 1.00 48.00 92 PRO A CA 1
ATOM 647 C C . PRO A 1 92 ? -11.487 3.581 -9.850 1.00 48.00 92 PRO A C 1
ATOM 649 O O . PRO A 1 92 ? -11.452 2.398 -9.531 1.00 48.00 92 PRO A O 1
ATOM 652 N N . THR A 1 93 ? -11.583 3.968 -11.125 1.00 48.09 93 THR A N 1
ATOM 653 C CA . THR A 1 93 ? -11.789 3.076 -12.277 1.00 48.09 93 THR A CA 1
ATOM 654 C C . THR A 1 93 ? -10.582 2.965 -13.200 1.00 48.09 93 THR A C 1
ATOM 656 O O . THR A 1 93 ? -10.559 2.066 -14.037 1.00 48.09 93 THR A O 1
ATOM 659 N N . ALA A 1 94 ? -9.593 3.854 -13.071 1.00 50.69 94 ALA A N 1
ATOM 660 C CA . ALA A 1 94 ? -8.483 3.934 -14.022 1.00 50.69 94 ALA A CA 1
ATOM 661 C C . ALA A 1 94 ? -7.098 3.686 -13.403 1.00 50.69 94 ALA A C 1
ATOM 663 O O . ALA A 1 94 ? -6.122 3.559 -14.136 1.00 50.69 94 ALA A O 1
ATOM 664 N N . GLY A 1 95 ? -7.045 3.503 -12.081 1.00 61.59 95 GLY A N 1
ATOM 665 C CA . GLY A 1 95 ? -5.967 2.840 -11.359 1.00 61.59 95 GLY A CA 1
ATOM 666 C C . GLY A 1 95 ? -5.075 3.768 -10.528 1.00 61.59 95 GLY A C 1
ATOM 667 O O . GLY A 1 95 ? -5.422 4.927 -10.294 1.00 61.59 95 GLY A O 1
ATOM 668 N N . PRO A 1 96 ? -3.986 3.226 -9.967 1.00 71.81 96 PRO A N 1
ATOM 669 C CA . PRO A 1 96 ? -3.364 3.779 -8.775 1.00 71.81 96 PRO A CA 1
ATOM 670 C C . PRO A 1 96 ? -2.491 4.996 -9.120 1.00 71.81 96 PRO A C 1
ATOM 672 O O . PRO A 1 96 ? -1.306 4.896 -9.405 1.00 71.81 96 PRO A O 1
ATOM 675 N N . ARG A 1 97 ? -3.097 6.185 -9.113 1.00 82.38 97 ARG A N 1
ATOM 676 C CA . ARG A 1 97 ? -2.394 7.473 -9.130 1.00 82.38 97 ARG A CA 1
ATOM 677 C C . ARG A 1 97 ? -2.934 8.337 -8.005 1.00 82.38 97 ARG A C 1
ATOM 679 O O . ARG A 1 97 ? -4.147 8.485 -7.857 1.00 82.38 97 ARG A O 1
ATOM 686 N N . CYS A 1 98 ? -2.023 8.902 -7.217 1.00 82.44 98 CYS A N 1
ATOM 687 C CA . CYS A 1 98 ? -2.335 9.626 -5.983 1.00 82.44 98 CYS A CA 1
ATOM 688 C C . CYS A 1 98 ? -3.236 8.803 -5.044 1.00 82.44 98 CYS A C 1
ATOM 690 O O . CYS A 1 98 ? -4.297 9.262 -4.617 1.00 82.44 98 CYS A O 1
ATOM 692 N N . VAL A 1 99 ? -2.846 7.548 -4.805 1.00 85.56 99 VAL A N 1
ATOM 693 C CA . VAL A 1 99 ? -3.650 6.598 -4.033 1.00 85.56 99 VAL A CA 1
ATOM 694 C C . VAL A 1 99 ? -3.764 7.062 -2.588 1.00 85.56 99 VAL A C 1
ATOM 696 O O . VAL A 1 99 ? -2.764 7.416 -1.961 1.00 85.56 99 VAL A O 1
ATOM 699 N N . THR A 1 100 ? -4.986 7.016 -2.066 1.00 88.00 100 THR A N 1
ATOM 700 C CA . THR A 1 100 ? -5.263 7.184 -0.636 1.00 88.00 100 THR A CA 1
ATOM 701 C C . THR A 1 100 ? -5.706 5.857 -0.034 1.00 88.00 100 THR A C 1
ATOM 703 O O . THR A 1 100 ? -6.563 5.173 -0.601 1.00 88.00 100 THR A O 1
ATOM 706 N N . ILE A 1 101 ? -5.086 5.489 1.085 1.00 90.06 101 ILE A N 1
ATOM 707 C CA . ILE A 1 101 ? -5.323 4.247 1.815 1.00 90.06 101 ILE A CA 1
ATOM 708 C C . ILE A 1 101 ? -5.656 4.593 3.260 1.00 90.06 101 ILE A C 1
ATOM 710 O O . ILE A 1 101 ? -4.777 5.008 4.016 1.00 90.06 101 ILE A O 1
ATOM 714 N N . ASP A 1 102 ? -6.897 4.337 3.641 1.00 90.44 102 ASP A N 1
ATOM 715 C CA . ASP A 1 102 ? -7.382 4.441 5.005 1.00 90.44 102 ASP A CA 1
ATOM 716 C C . ASP A 1 102 ? -7.512 3.029 5.584 1.00 90.44 102 ASP A C 1
ATOM 718 O O . ASP A 1 102 ? -8.493 2.320 5.344 1.00 90.44 102 ASP A O 1
ATOM 722 N N . ALA A 1 103 ? -6.475 2.570 6.285 1.00 91.38 103 ALA A N 1
ATOM 723 C CA . ALA A 1 103 ? -6.441 1.224 6.851 1.00 91.38 103 ALA A CA 1
ATOM 724 C C . ALA A 1 103 ? -5.370 1.070 7.935 1.00 91.38 103 ALA A C 1
ATOM 726 O O . ALA A 1 103 ? -4.292 1.664 7.867 1.00 91.38 103 ALA A O 1
ATOM 727 N N . ALA A 1 104 ? -5.621 0.175 8.889 1.00 91.8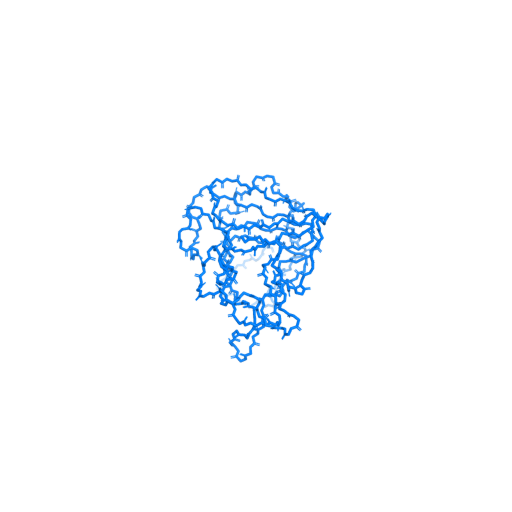8 104 ALA A N 1
ATOM 728 C CA . ALA A 1 104 ? -4.555 -0.462 9.647 1.00 91.88 104 ALA A CA 1
ATOM 729 C C . ALA A 1 104 ? -4.029 -1.660 8.843 1.00 91.88 104 ALA A C 1
ATOM 731 O O . ALA A 1 104 ? -4.780 -2.583 8.535 1.00 91.88 104 ALA A O 1
ATOM 732 N N . MET A 1 105 ? -2.749 -1.656 8.486 1.00 93.62 105 MET A N 1
ATOM 733 C CA . MET A 1 105 ? -2.129 -2.680 7.646 1.00 93.62 105 MET A CA 1
ATOM 734 C C . MET A 1 105 ? -1.098 -3.491 8.426 1.00 93.62 105 MET A C 1
ATOM 736 O O . MET A 1 105 ? -0.307 -2.956 9.199 1.00 93.62 105 MET A O 1
ATOM 740 N N . LEU A 1 106 ? -1.061 -4.794 8.199 1.00 91.94 106 LEU A N 1
ATOM 741 C CA . LEU A 1 106 ? -0.062 -5.682 8.770 1.00 91.94 106 LEU A CA 1
ATOM 742 C C . LEU A 1 106 ? 0.456 -6.618 7.686 1.00 91.94 106 LEU A C 1
ATOM 744 O O . LEU A 1 106 ? -0.302 -7.370 7.079 1.00 91.94 106 LEU A O 1
ATOM 748 N N . SER A 1 107 ? 1.766 -6.584 7.485 1.00 92.06 107 SER A N 1
ATOM 749 C CA . SER A 1 107 ? 2.502 -7.553 6.684 1.00 92.06 107 SER A CA 1
ATOM 750 C C . SER A 1 107 ? 3.291 -8.456 7.631 1.00 92.06 107 SER A C 1
ATOM 752 O O . SER A 1 107 ? 4.272 -8.003 8.229 1.00 92.06 107 SER A O 1
ATOM 754 N N . VAL A 1 108 ? 2.890 -9.723 7.749 1.00 88.81 108 VAL A N 1
ATOM 755 C CA . VAL A 1 108 ? 3.450 -10.658 8.741 1.00 88.81 108 VAL A CA 1
ATOM 756 C C . VAL A 1 108 ? 4.908 -11.008 8.436 1.00 88.81 108 VAL A C 1
ATOM 758 O O . VAL A 1 108 ? 5.773 -10.886 9.304 1.00 88.81 108 VAL A O 1
ATOM 761 N N . GLN A 1 109 ? 5.199 -11.437 7.208 1.00 89.88 109 GLN A N 1
ATOM 762 C CA . GLN A 1 109 ? 6.521 -11.947 6.847 1.00 89.88 109 GLN A CA 1
ATOM 763 C C . GLN A 1 109 ? 7.395 -10.923 6.127 1.00 89.88 109 GLN A C 1
ATOM 765 O O . GLN A 1 109 ? 8.617 -11.045 6.205 1.00 89.88 109 GLN A O 1
ATOM 770 N N . HIS A 1 110 ? 6.820 -9.917 5.454 1.00 91.44 110 HIS A N 1
ATOM 771 C CA . HIS A 1 110 ? 7.606 -9.067 4.563 1.00 91.44 110 HIS A CA 1
ATOM 772 C C . HIS A 1 110 ? 7.398 -7.555 4.733 1.00 91.44 110 HIS A C 1
ATOM 774 O O . HIS A 1 110 ? 7.790 -7.000 5.767 1.00 91.44 110 HIS A O 1
ATOM 780 N N . SER A 1 111 ? 6.879 -6.856 3.718 1.00 94.12 111 SER A N 1
ATOM 781 C CA . SER A 1 111 ? 6.835 -5.394 3.683 1.00 94.12 111 SER A CA 1
ATOM 782 C C . SER A 1 111 ? 5.563 -4.803 3.080 1.00 94.12 111 SER A C 1
ATOM 784 O O . SER A 1 111 ? 4.856 -5.442 2.304 1.00 94.12 111 SER A O 1
ATOM 786 N N . VAL A 1 112 ? 5.311 -3.536 3.429 1.00 93.75 112 VAL A N 1
ATOM 787 C CA . VAL A 1 112 ? 4.336 -2.674 2.754 1.00 93.75 112 VAL A CA 1
ATOM 788 C C . VAL A 1 112 ? 5.076 -1.868 1.688 1.00 93.75 112 VAL A C 1
ATOM 790 O O . VAL A 1 112 ? 5.853 -0.971 2.028 1.00 93.75 112 VAL A O 1
ATOM 793 N N . ARG A 1 113 ? 4.897 -2.197 0.405 1.00 93.81 113 ARG A N 1
ATOM 794 C CA . ARG A 1 113 ? 5.677 -1.613 -0.707 1.00 93.81 113 ARG A CA 1
ATOM 795 C C . ARG A 1 113 ? 4.807 -1.209 -1.897 1.00 93.81 113 ARG A C 1
ATOM 797 O O . ARG A 1 113 ? 3.603 -1.409 -1.898 1.00 93.81 113 ARG A O 1
ATOM 804 N N . VAL A 1 114 ? 5.426 -0.612 -2.909 1.00 92.00 114 VAL A N 1
ATOM 805 C CA . VAL A 1 114 ? 4.797 -0.393 -4.219 1.00 92.00 114 VAL A CA 1
ATOM 806 C C . VAL A 1 114 ? 5.427 -1.364 -5.206 1.00 92.00 114 VAL A C 1
ATOM 808 O O . VAL A 1 114 ? 6.646 -1.571 -5.178 1.00 92.00 114 VAL A O 1
ATOM 811 N N . GLN A 1 115 ? 4.613 -1.963 -6.067 1.00 90.56 115 GLN A N 1
ATOM 812 C CA . GLN A 1 115 ? 5.118 -2.812 -7.141 1.00 90.56 115 GLN A CA 1
ATOM 813 C C . GLN A 1 115 ? 5.969 -2.000 -8.110 1.00 90.56 115 GLN A C 1
ATOM 815 O O . GLN A 1 115 ? 5.729 -0.814 -8.313 1.00 90.56 115 GLN A O 1
ATOM 820 N N . ASN A 1 116 ? 6.996 -2.610 -8.700 1.00 89.69 116 ASN A N 1
ATOM 821 C CA . ASN A 1 116 ? 7.767 -1.975 -9.775 1.00 89.69 116 ASN A CA 1
ATOM 822 C C . ASN A 1 116 ? 8.227 -0.534 -9.452 1.00 89.69 116 ASN A C 1
ATOM 824 O O . ASN A 1 116 ? 8.275 0.325 -10.324 1.00 89.69 116 ASN A O 1
ATOM 828 N N . TYR A 1 117 ? 8.546 -0.253 -8.180 1.00 88.31 117 TYR A N 1
ATOM 829 C CA . TYR A 1 117 ? 8.730 1.111 -7.660 1.00 88.31 117 TYR A CA 1
ATOM 830 C C . TYR A 1 117 ? 9.832 1.921 -8.361 1.00 88.31 117 TYR A C 1
ATOM 832 O O . TYR A 1 117 ? 9.905 3.130 -8.161 1.00 88.31 117 TYR A O 1
ATOM 840 N N . SER A 1 118 ? 10.747 1.251 -9.071 1.00 89.69 118 SER A N 1
ATOM 841 C CA . SER A 1 118 ? 11.928 1.834 -9.711 1.00 89.69 118 SER A CA 1
ATOM 842 C C . SER A 1 118 ? 11.749 2.139 -11.195 1.00 89.69 118 SER A C 1
ATOM 844 O O . SER A 1 118 ? 12.621 2.778 -11.772 1.00 89.69 118 SER A O 1
ATOM 846 N N . VAL A 1 119 ? 10.662 1.685 -11.810 1.00 88.56 119 VAL A N 1
ATOM 847 C CA . VAL A 1 119 ? 10.362 1.867 -13.238 1.00 88.56 119 VAL A CA 1
ATOM 848 C C . VAL A 1 119 ? 9.058 2.645 -13.392 1.00 88.56 119 VAL A C 1
ATOM 850 O O . VAL A 1 119 ? 8.404 2.924 -12.391 1.00 88.56 119 VAL A O 1
ATOM 853 N N . GLY A 1 120 ? 8.696 3.033 -14.613 1.00 85.38 120 GLY A N 1
ATOM 854 C CA . GLY A 1 120 ? 7.484 3.815 -14.838 1.00 85.38 120 GLY A CA 1
ATOM 855 C C . GLY A 1 120 ? 7.631 5.302 -14.525 1.00 85.38 120 GLY A C 1
ATOM 856 O O . GLY A 1 120 ? 8.741 5.828 -14.442 1.00 85.38 120 GLY A O 1
ATOM 857 N N . ASN A 1 121 ? 6.505 5.996 -14.370 1.00 85.06 121 ASN A N 1
ATOM 858 C CA . ASN A 1 121 ? 6.479 7.424 -14.049 1.00 85.06 121 ASN A CA 1
ATOM 859 C C . ASN A 1 121 ? 6.288 7.692 -12.545 1.00 85.06 121 ASN A C 1
ATOM 861 O O . ASN A 1 121 ? 5.987 6.808 -11.742 1.00 85.06 121 ASN A O 1
ATOM 865 N N . GLY A 1 122 ? 6.417 8.962 -12.151 1.00 86.00 122 GLY A N 1
ATOM 866 C CA . GLY A 1 122 ? 5.941 9.441 -10.855 1.00 86.00 122 GLY A CA 1
ATOM 867 C C . GLY A 1 122 ? 4.406 9.446 -10.787 1.00 86.00 122 GLY A C 1
ATOM 868 O O . GLY A 1 122 ? 3.737 10.239 -11.451 1.00 86.00 122 GLY A O 1
ATOM 869 N N . LEU A 1 123 ? 3.844 8.600 -9.929 1.00 84.69 123 LEU A N 1
ATOM 870 C CA . LEU A 1 123 ? 2.408 8.380 -9.717 1.00 84.69 123 LEU A CA 1
ATOM 871 C C . LEU A 1 123 ? 1.780 9.352 -8.701 1.00 84.69 123 LEU A C 1
ATOM 873 O O . LEU A 1 123 ? 0.618 9.207 -8.315 1.00 84.69 123 LEU A O 1
ATOM 877 N N . GLY A 1 124 ? 2.527 10.374 -8.281 1.00 87.12 124 GLY A N 1
ATOM 878 C CA . GLY A 1 124 ? 2.090 11.373 -7.308 1.00 87.12 124 GLY A CA 1
ATOM 879 C C . GLY A 1 124 ? 2.307 10.919 -5.866 1.00 87.12 124 GLY A C 1
ATOM 880 O O . GLY A 1 124 ? 3.271 10.220 -5.562 1.00 87.12 124 GLY A O 1
ATOM 881 N N . THR A 1 125 ? 1.432 11.347 -4.960 1.00 88.50 125 THR A N 1
ATOM 882 C CA . THR A 1 125 ? 1.578 11.089 -3.521 1.00 88.50 125 THR A CA 1
ATOM 883 C C . THR A 1 125 ? 0.747 9.888 -3.087 1.00 88.50 125 THR A C 1
ATOM 885 O O . THR A 1 125 ? -0.463 9.870 -3.284 1.00 88.50 125 THR A O 1
ATOM 888 N N . LEU A 1 126 ? 1.395 8.907 -2.462 1.00 89.50 126 LEU A N 1
ATOM 889 C CA . LEU A 1 126 ? 0.753 7.828 -1.724 1.00 89.50 126 LEU A CA 1
ATOM 890 C C . LEU A 1 126 ? 0.411 8.336 -0.326 1.00 89.50 126 LEU A C 1
ATOM 892 O O . LEU A 1 126 ? 1.309 8.539 0.500 1.00 89.50 126 LEU A O 1
ATOM 896 N N . THR A 1 127 ? -0.880 8.531 -0.079 1.00 89.38 127 THR A N 1
ATOM 897 C CA . THR A 1 127 ? -1.390 8.901 1.238 1.00 89.38 127 THR A CA 1
ATOM 898 C C . THR A 1 127 ? -1.836 7.650 1.980 1.00 89.38 127 THR A C 1
ATOM 900 O O . THR A 1 127 ? -2.663 6.895 1.480 1.00 89.38 127 THR A O 1
ATOM 903 N N . ILE A 1 128 ? -1.277 7.424 3.165 1.00 90.50 128 ILE A N 1
ATOM 904 C CA . ILE A 1 128 ? -1.720 6.371 4.079 1.00 90.50 128 ILE A CA 1
ATOM 905 C C . ILE A 1 128 ? -2.198 7.052 5.353 1.00 90.50 128 ILE A C 1
ATOM 907 O O . ILE A 1 128 ? -1.371 7.632 6.059 1.00 90.50 128 ILE A O 1
ATOM 911 N N . ASN A 1 129 ? -3.493 6.958 5.643 1.00 89.31 129 ASN A N 1
ATOM 912 C CA . ASN A 1 129 ? -4.084 7.393 6.902 1.00 89.31 129 ASN A CA 1
ATOM 913 C C . ASN A 1 129 ? -4.419 6.144 7.723 1.00 89.31 129 ASN A C 1
ATOM 915 O O . ASN A 1 129 ? -5.293 5.353 7.375 1.00 89.31 129 ASN A O 1
ATOM 919 N N . GLY A 1 130 ? -3.678 5.902 8.796 1.00 89.44 130 GLY A N 1
ATOM 920 C CA . GLY A 1 130 ? -3.834 4.662 9.545 1.00 89.44 130 GLY A CA 1
ATOM 921 C C . GLY A 1 130 ? -2.577 4.264 10.283 1.00 89.44 130 GLY A C 1
ATOM 922 O O . GLY A 1 130 ? -1.789 5.095 10.715 1.00 89.44 130 GLY A O 1
ATOM 923 N N . ALA A 1 131 ? -2.368 2.965 10.415 1.00 89.19 131 ALA A N 1
ATOM 924 C CA . ALA A 1 131 ? -1.138 2.415 10.956 1.00 89.19 131 ALA A CA 1
ATOM 925 C C . ALA A 1 131 ? -0.673 1.302 10.035 1.00 89.19 131 ALA A C 1
ATOM 927 O O . ALA A 1 131 ? -1.495 0.617 9.435 1.00 89.19 131 ALA A O 1
ATOM 928 N N . PHE A 1 132 ? 0.631 1.081 9.929 1.00 91.00 132 PHE A N 1
ATOM 929 C CA . PHE A 1 132 ? 1.106 -0.122 9.271 1.00 91.00 132 PHE A CA 1
ATOM 930 C C . PHE A 1 132 ? 2.312 -0.719 9.973 1.00 91.00 132 PHE A C 1
ATOM 932 O O . PHE A 1 132 ? 3.236 -0.014 10.376 1.00 91.00 132 PHE A O 1
ATOM 939 N N . ALA A 1 133 ? 2.294 -2.039 10.094 1.00 89.12 133 ALA A N 1
ATOM 940 C CA . ALA A 1 133 ? 3.380 -2.828 10.637 1.00 89.12 133 ALA A CA 1
ATOM 941 C C . ALA A 1 133 ? 3.941 -3.734 9.538 1.00 89.12 133 ALA A C 1
ATOM 943 O O . ALA A 1 133 ? 3.209 -4.406 8.810 1.00 89.12 133 ALA A O 1
ATOM 944 N N . GLN A 1 134 ? 5.263 -3.722 9.408 1.00 90.81 134 GLN A N 1
ATOM 945 C CA . GLN A 1 134 ? 6.007 -4.490 8.418 1.00 90.81 134 GLN A CA 1
ATOM 946 C C . GLN A 1 134 ? 7.297 -5.015 9.035 1.00 90.81 134 GLN A C 1
ATOM 948 O O . GLN A 1 134 ? 7.912 -4.328 9.851 1.00 90.81 134 GLN A O 1
ATOM 953 N N . ARG A 1 135 ? 7.731 -6.205 8.613 1.00 88.88 135 ARG A N 1
ATOM 954 C CA . ARG A 1 135 ? 9.008 -6.790 9.039 1.00 88.88 135 ARG A CA 1
ATOM 955 C C . ARG A 1 135 ? 10.193 -6.069 8.403 1.00 88.88 135 ARG A C 1
ATOM 957 O O . ARG A 1 135 ? 11.191 -5.805 9.066 1.00 88.88 135 ARG A O 1
ATOM 964 N N . PHE A 1 136 ? 10.074 -5.742 7.120 1.00 91.06 136 PHE A N 1
ATOM 965 C CA . PHE A 1 136 ? 11.090 -5.023 6.361 1.00 91.06 136 PHE A CA 1
ATOM 966 C C . PHE A 1 136 ? 10.526 -3.721 5.817 1.00 91.06 136 PHE A C 1
ATOM 968 O O . PHE A 1 136 ? 9.341 -3.615 5.516 1.00 91.06 136 PHE A O 1
ATOM 975 N N . ARG A 1 137 ? 11.386 -2.717 5.649 1.00 90.88 137 ARG A N 1
ATOM 976 C CA . ARG A 1 137 ? 10.980 -1.454 5.036 1.00 90.88 137 ARG A CA 1
ATOM 977 C C . ARG A 1 137 ? 10.672 -1.664 3.554 1.00 90.88 137 ARG A C 1
ATOM 979 O O . ARG A 1 137 ? 11.561 -2.019 2.786 1.00 90.88 137 ARG A O 1
ATOM 986 N N . GLY A 1 138 ? 9.444 -1.367 3.138 1.00 90.12 138 GLY A N 1
ATOM 987 C CA . GLY A 1 138 ? 9.095 -1.301 1.723 1.00 90.12 138 GLY A CA 1
ATOM 98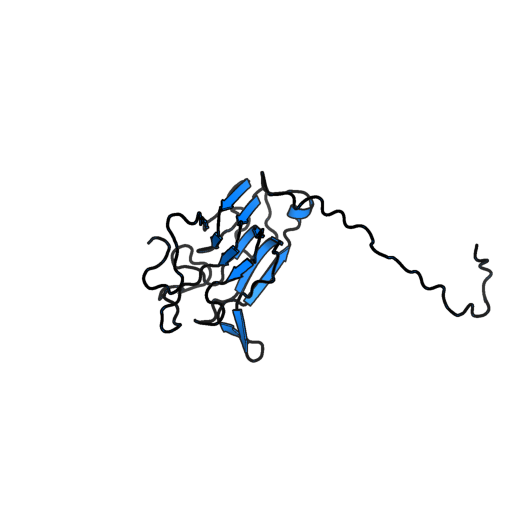8 C C . GLY A 1 138 ? 9.463 0.031 1.063 1.00 90.12 138 GLY A C 1
ATOM 989 O O . GLY A 1 138 ? 9.325 1.122 1.636 1.00 90.12 138 GLY A O 1
ATOM 990 N N . ILE A 1 139 ? 9.958 -0.065 -0.169 1.00 91.19 139 ILE A N 1
ATOM 991 C CA . ILE A 1 139 ? 10.229 1.082 -1.035 1.00 91.19 139 ILE A CA 1
ATOM 992 C C . ILE A 1 139 ? 8.956 1.378 -1.827 1.00 91.19 139 ILE A C 1
ATOM 994 O O . ILE A 1 139 ? 8.240 0.464 -2.230 1.00 91.19 139 ILE A O 1
ATOM 998 N N . VAL A 1 140 ? 8.655 2.664 -2.000 1.00 91.25 140 VAL A N 1
ATOM 999 C CA . VAL A 1 140 ? 7.421 3.112 -2.666 1.00 91.25 140 VAL A CA 1
ATOM 1000 C C . VAL A 1 140 ? 7.675 3.991 -3.886 1.00 91.25 140 VAL A C 1
ATOM 1002 O O . VAL A 1 140 ? 6.748 4.288 -4.622 1.00 91.25 140 VAL A O 1
ATOM 1005 N N . GLY A 1 141 ? 8.921 4.408 -4.102 1.00 91.25 141 GLY A N 1
ATOM 1006 C CA . GLY A 1 141 ? 9.315 5.256 -5.215 1.00 91.25 141 GLY A CA 1
ATOM 1007 C C . GLY A 1 141 ? 10.785 5.642 -5.129 1.00 91.25 141 GLY A C 1
ATOM 1008 O O . GLY A 1 141 ? 11.444 5.403 -4.109 1.00 91.25 141 GLY A O 1
ATOM 1009 N N . THR A 1 142 ? 11.287 6.239 -6.202 1.00 91.00 142 THR A N 1
ATOM 1010 C CA . THR A 1 142 ? 12.648 6.770 -6.305 1.00 91.00 142 THR A CA 1
ATOM 1011 C C . THR A 1 142 ? 12.619 8.288 -6.440 1.00 91.00 142 THR A C 1
ATOM 1013 O O . THR A 1 142 ? 11.663 8.866 -6.953 1.00 91.00 142 THR A O 1
ATOM 1016 N N . PHE A 1 143 ? 13.673 8.949 -5.965 1.00 91.12 143 PHE A N 1
ATOM 1017 C CA . PHE A 1 143 ? 13.790 10.404 -5.995 1.00 91.12 143 PHE A CA 1
ATOM 1018 C C . PHE A 1 143 ? 15.120 10.795 -6.631 1.00 91.12 143 PHE A C 1
ATOM 1020 O O . PHE A 1 143 ? 16.139 10.153 -6.385 1.00 91.12 143 PHE A O 1
ATOM 1027 N N . SER A 1 144 ? 15.111 11.865 -7.421 1.00 91.12 144 SER A N 1
ATOM 1028 C CA . SER A 1 144 ? 16.301 12.486 -8.001 1.00 91.12 144 SER A CA 1
ATOM 1029 C C . SER A 1 144 ? 16.252 13.984 -7.727 1.00 91.12 144 SER A C 1
ATOM 1031 O O . SER A 1 144 ? 15.221 14.617 -7.946 1.00 91.12 144 SER A O 1
ATOM 1033 N N . ASN A 1 145 ? 17.337 14.552 -7.192 1.00 88.38 145 ASN A N 1
ATOM 1034 C CA . ASN A 1 145 ? 17.424 15.972 -6.819 1.00 88.38 145 ASN A CA 1
ATOM 1035 C C . ASN A 1 145 ? 16.232 16.468 -5.968 1.00 88.38 145 ASN A C 1
ATOM 1037 O O . ASN A 1 145 ? 15.715 17.562 -6.175 1.00 88.38 145 ASN A O 1
ATOM 1041 N N . GLY A 1 146 ? 15.754 15.634 -5.035 1.00 83.06 146 GLY A N 1
ATOM 1042 C CA . GLY A 1 146 ? 14.621 15.954 -4.154 1.00 83.06 146 GLY A CA 1
ATOM 1043 C C . GLY A 1 146 ? 13.235 15.877 -4.808 1.00 83.06 146 GLY A C 1
ATOM 1044 O O . GLY A 1 146 ? 12.236 16.048 -4.116 1.00 83.06 146 GLY A O 1
ATOM 1045 N N . SER A 1 147 ? 13.157 15.577 -6.106 1.00 86.94 147 SER A N 1
ATOM 1046 C CA . SER A 1 147 ? 11.903 15.394 -6.843 1.00 86.94 147 SER A CA 1
ATOM 1047 C C . SER A 1 147 ? 11.609 13.913 -7.078 1.00 86.94 147 SER A C 1
ATOM 1049 O O . SER A 1 147 ? 12.525 13.102 -7.226 1.00 86.94 147 SER A O 1
ATOM 1051 N N . LEU A 1 148 ? 10.326 13.552 -7.099 1.00 88.31 148 LEU A N 1
ATOM 1052 C CA . LEU A 1 148 ? 9.876 12.193 -7.408 1.00 88.31 148 LEU A CA 1
ATOM 1053 C C . LEU A 1 148 ? 10.270 11.828 -8.848 1.00 88.31 148 LEU A C 1
ATOM 1055 O O . LEU A 1 148 ? 9.956 12.574 -9.771 1.00 88.31 148 LEU A O 1
ATOM 1059 N N . ASN A 1 149 ? 10.941 10.689 -9.022 1.00 88.56 149 ASN A N 1
ATOM 1060 C CA . ASN A 1 149 ? 11.336 10.160 -10.327 1.00 88.56 149 ASN A CA 1
ATOM 1061 C C . ASN A 1 149 ? 10.381 9.033 -10.762 1.00 88.56 149 ASN A C 1
ATOM 1063 O O . ASN A 1 149 ? 9.704 9.169 -11.776 1.00 88.56 149 ASN A O 1
ATOM 1067 N N . THR A 1 150 ? 10.235 7.983 -9.946 1.00 88.88 150 THR A N 1
ATOM 1068 C CA . THR A 1 150 ? 9.325 6.851 -10.213 1.00 88.88 150 THR A CA 1
ATOM 1069 C C . THR A 1 150 ? 8.545 6.435 -8.964 1.00 88.88 150 THR A C 1
ATOM 1071 O O . THR A 1 150 ? 8.987 6.694 -7.841 1.00 88.88 150 THR A O 1
ATOM 1074 N N . GLY A 1 151 ? 7.374 5.811 -9.132 1.00 88.50 151 GLY A N 1
ATOM 1075 C CA . GLY A 1 151 ? 6.530 5.365 -8.016 1.00 88.50 151 GLY A CA 1
ATOM 1076 C C . GLY A 1 151 ? 5.850 6.534 -7.296 1.00 88.50 151 GLY A C 1
ATOM 1077 O O . GLY A 1 151 ? 5.270 7.395 -7.946 1.00 88.50 151 GLY A O 1
ATOM 1078 N N . TYR A 1 152 ? 5.909 6.590 -5.963 1.00 89.88 152 TYR A N 1
ATOM 1079 C CA . TYR A 1 152 ? 5.159 7.560 -5.158 1.00 89.88 152 TYR A CA 1
ATOM 1080 C C . TYR A 1 152 ? 5.995 8.390 -4.185 1.00 89.88 152 TYR A C 1
ATOM 1082 O O . TYR A 1 152 ? 6.927 7.906 -3.536 1.00 89.88 152 TYR A O 1
ATOM 1090 N N . ALA A 1 153 ? 5.543 9.627 -3.980 1.00 91.00 153 ALA A N 1
ATOM 1091 C CA . ALA A 1 153 ? 5.878 10.424 -2.811 1.00 91.00 153 ALA A CA 1
ATOM 1092 C C . ALA A 1 153 ? 5.130 9.907 -1.572 1.00 91.00 153 ALA A C 1
ATOM 1094 O O . ALA A 1 153 ? 3.989 9.466 -1.663 1.00 91.00 153 ALA A O 1
ATOM 1095 N N . LYS A 1 154 ? 5.768 9.947 -0.400 1.00 89.88 154 LYS A N 1
ATOM 1096 C CA . LYS A 1 154 ? 5.189 9.427 0.848 1.00 89.88 154 LYS A CA 1
ATOM 1097 C C . LYS A 1 154 ? 4.414 10.519 1.577 1.00 89.88 154 LYS A C 1
ATOM 1099 O O . LYS A 1 154 ? 4.984 11.565 1.867 1.00 89.88 154 LYS A O 1
ATOM 1104 N N . ASN A 1 155 ? 3.177 10.233 1.963 1.00 89.56 155 ASN A N 1
ATOM 1105 C CA . ASN A 1 155 ? 2.421 11.006 2.945 1.00 89.56 155 ASN A CA 1
ATOM 1106 C C . ASN A 1 155 ? 1.782 10.027 3.934 1.00 89.56 155 ASN A C 1
ATOM 1108 O O . ASN A 1 155 ? 0.742 9.442 3.654 1.00 89.56 155 ASN A O 1
ATOM 1112 N N . TYR A 1 156 ? 2.445 9.779 5.061 1.00 90.31 156 TYR A N 1
ATOM 1113 C CA . TYR A 1 156 ? 1.965 8.833 6.068 1.00 90.31 156 TYR A CA 1
ATOM 1114 C C . TYR A 1 156 ? 1.468 9.597 7.282 1.00 90.31 156 TYR A C 1
ATOM 1116 O O . TYR A 1 156 ? 2.217 10.378 7.871 1.00 90.31 156 TYR A O 1
ATOM 1124 N N . ARG A 1 157 ? 0.215 9.355 7.650 1.00 88.38 157 ARG A N 1
ATOM 1125 C CA . ARG A 1 157 ? -0.450 9.974 8.787 1.00 88.38 157 ARG A CA 1
ATOM 1126 C C . ARG A 1 157 ? -0.999 8.887 9.687 1.00 88.38 157 ARG A C 1
ATOM 1128 O O . ARG A 1 157 ? -1.585 7.914 9.216 1.00 88.38 157 ARG A O 1
ATOM 1135 N N . TYR A 1 158 ? -0.746 9.040 10.979 1.00 86.50 158 TYR A N 1
ATOM 1136 C CA . TYR A 1 158 ? -1.217 8.082 11.960 1.00 86.50 158 TYR A CA 1
ATOM 1137 C C . TYR A 1 158 ? -2.664 8.385 12.334 1.00 86.50 158 TYR A C 1
ATOM 1139 O O . TYR A 1 158 ? -2.919 9.459 12.863 1.00 86.50 158 TYR A O 1
ATOM 1147 N N . ASP A 1 159 ? -3.572 7.432 12.119 1.00 85.50 159 ASP A N 1
ATOM 1148 C CA . ASP A 1 159 ? -4.959 7.555 12.582 1.00 85.50 159 ASP A CA 1
ATOM 1149 C C . ASP A 1 159 ? -5.014 7.406 14.106 1.00 85.50 159 ASP A C 1
ATOM 1151 O O . ASP A 1 159 ? -4.816 6.315 14.655 1.00 85.50 159 ASP A O 1
ATOM 1155 N N . LEU A 1 160 ? -5.301 8.510 14.799 1.00 82.50 160 LEU A N 1
ATOM 1156 C CA . LEU A 1 160 ? -5.299 8.560 16.264 1.00 82.50 160 LEU A CA 1
ATOM 1157 C C . LEU A 1 160 ? -6.303 7.598 16.913 1.00 82.50 160 LEU A C 1
ATOM 1159 O O . LEU A 1 160 ? -6.105 7.187 18.062 1.00 82.50 160 LEU A O 1
ATOM 1163 N N . ARG A 1 161 ? -7.363 7.196 16.202 1.00 82.38 161 ARG A N 1
ATOM 1164 C CA . ARG A 1 161 ? -8.375 6.262 16.720 1.00 82.38 161 ARG A CA 1
ATOM 1165 C C . ARG A 1 161 ? -7.788 4.871 16.943 1.00 82.38 161 ARG A C 1
ATOM 1167 O O . ARG A 1 161 ? -8.222 4.178 17.864 1.00 82.38 161 ARG A O 1
ATOM 1174 N N . LEU A 1 162 ? -6.752 4.499 16.184 1.00 82.75 162 LEU A N 1
ATOM 1175 C CA . LEU A 1 162 ? -6.071 3.206 16.302 1.00 82.75 162 LEU A CA 1
ATOM 1176 C C . LEU A 1 162 ? -5.319 3.022 17.629 1.00 82.75 162 LEU A C 1
ATOM 1178 O O . LEU A 1 162 ? -4.882 1.919 17.949 1.00 82.75 162 LEU A O 1
ATOM 1182 N N . LYS A 1 163 ? -5.209 4.081 18.440 1.00 81.00 163 LYS A N 1
ATOM 1183 C CA . LYS A 1 163 ? -4.708 4.003 19.816 1.00 81.00 163 LYS A CA 1
ATOM 1184 C C . LYS A 1 163 ? -5.672 3.276 20.759 1.00 81.00 163 LYS A C 1
ATOM 1186 O O . LYS A 1 163 ? -5.240 2.704 21.757 1.00 81.00 163 LYS A O 1
ATOM 1191 N N . HIS A 1 164 ? -6.972 3.343 20.477 1.00 79.94 164 HIS A N 1
ATOM 1192 C CA . HIS A 1 164 ? -8.029 2.836 21.359 1.00 79.94 164 HIS A CA 1
ATOM 1193 C C . HIS A 1 164 ? -8.968 1.845 20.670 1.00 79.94 164 HIS A C 1
ATOM 1195 O O . HIS A 1 164 ? -9.696 1.124 21.350 1.00 79.94 164 HIS A O 1
ATOM 1201 N N . LEU A 1 165 ? -8.959 1.803 19.339 1.00 80.06 165 LEU A N 1
ATOM 1202 C CA . LEU A 1 165 ? -9.793 0.930 18.528 1.00 80.06 165 LEU A CA 1
ATOM 1203 C C . LEU A 1 165 ? -8.908 0.113 17.590 1.00 80.06 165 LEU A C 1
ATOM 1205 O O . LEU A 1 165 ? -8.006 0.649 16.961 1.00 80.06 165 LEU A O 1
ATOM 1209 N N . ALA A 1 166 ? -9.190 -1.176 17.454 1.00 82.19 166 ALA A N 1
ATOM 1210 C CA . ALA A 1 166 ? -8.566 -2.020 16.443 1.00 82.19 166 ALA A CA 1
ATOM 1211 C C . ALA A 1 166 ? -9.636 -2.472 15.445 1.00 82.19 166 ALA A C 1
ATOM 1213 O O . ALA A 1 166 ? -10.782 -2.692 15.858 1.00 82.19 166 ALA A O 1
ATOM 1214 N N . PRO A 1 167 ? -9.301 -2.650 14.153 1.00 82.94 167 PRO A N 1
ATOM 1215 C CA . PRO A 1 167 ? -10.207 -3.318 13.236 1.00 82.94 167 PRO A CA 1
ATOM 1216 C C . PRO A 1 167 ? -10.615 -4.698 13.778 1.00 82.94 167 PRO A C 1
ATOM 1218 O O . PRO A 1 167 ? -9.841 -5.363 14.478 1.00 82.94 167 PRO A O 1
ATOM 1221 N N . PRO A 1 168 ? -11.832 -5.167 13.478 1.00 81.94 168 PRO A N 1
ATOM 1222 C CA . PRO A 1 168 ? -12.345 -6.410 14.030 1.00 81.94 168 PRO A CA 1
ATOM 1223 C C . PRO A 1 168 ? -11.464 -7.581 13.597 1.00 81.94 168 PRO A C 1
ATOM 1225 O O . PRO A 1 168 ? -11.184 -7.744 12.415 1.00 81.94 168 PRO A O 1
ATOM 1228 N N . LYS A 1 169 ? -11.039 -8.426 14.544 1.00 76.75 169 LYS A N 1
ATOM 1229 C CA . LYS A 1 169 ? -10.174 -9.593 14.265 1.00 76.75 169 LYS A CA 1
ATOM 1230 C C . LYS A 1 169 ? -8.828 -9.234 13.613 1.00 76.75 169 LYS A C 1
ATOM 1232 O O . LYS A 1 169 ? -8.227 -10.079 12.953 1.00 76.75 169 LYS A O 1
ATOM 1237 N N . PHE A 1 170 ? -8.344 -8.009 13.812 1.00 75.06 170 PHE A N 1
ATOM 1238 C CA . PHE A 1 170 ? -6.963 -7.666 13.502 1.00 75.06 170 PHE A CA 1
ATOM 1239 C C . PHE A 1 170 ? -6.032 -8.495 14.391 1.00 75.06 170 PHE A C 1
ATOM 1241 O O . PHE A 1 170 ? -6.326 -8.694 15.573 1.00 75.06 170 PHE A O 1
ATOM 1248 N N . LEU A 1 171 ? -4.950 -9.030 13.821 1.00 68.88 171 LEU A N 1
ATOM 1249 C CA . LEU A 1 171 ? -3.965 -9.751 14.620 1.00 68.88 171 LEU A CA 1
ATOM 1250 C C . LEU A 1 171 ? -3.411 -8.777 15.655 1.00 68.88 171 LEU A C 1
ATOM 1252 O O . LEU A 1 171 ? -2.891 -7.726 15.286 1.00 68.88 171 LEU A O 1
ATOM 1256 N N . ASP A 1 172 ? -3.534 -9.126 16.931 1.00 63.94 172 ASP A N 1
ATOM 1257 C CA . ASP A 1 172 ? -2.780 -8.451 17.974 1.00 63.94 172 ASP A CA 1
ATOM 1258 C C . ASP A 1 172 ? -1.315 -8.855 17.757 1.00 63.94 172 ASP A C 1
ATOM 1260 O O . ASP A 1 172 ? -1.018 -10.057 1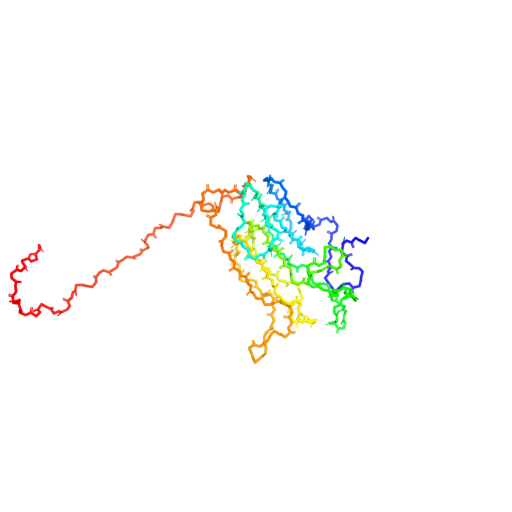7.821 1.00 63.94 172 ASP A O 1
ATOM 1264 N N . PRO A 1 173 ? -0.410 -7.929 17.386 1.00 56.28 173 PRO A N 1
ATOM 1265 C CA . PRO A 1 173 ? 1.003 -8.242 17.270 1.00 56.28 173 PRO A CA 1
ATOM 1266 C C . PRO A 1 173 ? 1.513 -8.571 18.676 1.00 56.28 173 PRO A C 1
ATOM 1268 O O . PRO A 1 173 ? 1.925 -7.679 19.413 1.00 56.28 173 PRO A O 1
ATOM 1271 N N . VAL A 1 174 ? 1.384 -9.859 19.026 1.00 50.81 174 VAL A N 1
ATOM 1272 C CA . VAL A 1 174 ? 1.698 -10.549 20.284 1.00 50.81 174 VAL A CA 1
ATOM 1273 C C . VAL A 1 174 ? 2.314 -9.604 21.301 1.00 50.81 174 VAL A C 1
ATOM 1275 O O . VAL A 1 174 ? 3.524 -9.410 21.277 1.00 50.81 174 VAL A O 1
ATOM 1278 N N . ALA A 1 175 ? 1.461 -9.016 22.146 1.00 49.06 175 ALA A N 1
ATOM 1279 C CA . ALA A 1 175 ? 1.827 -8.195 23.291 1.00 49.06 175 ALA A CA 1
ATOM 1280 C C . ALA A 1 175 ? 3.046 -7.308 23.016 1.00 49.06 175 ALA A C 1
ATOM 1282 O O . ALA A 1 175 ? 4.181 -7.666 23.336 1.00 49.06 175 ALA A O 1
ATOM 1283 N N . SER A 1 176 ? 2.808 -6.117 22.471 1.00 47.62 176 SER A N 1
ATOM 1284 C CA . SER A 1 176 ? 3.802 -5.047 22.489 1.00 47.62 176 SER A CA 1
ATOM 1285 C C . SER A 1 176 ? 4.078 -4.630 23.945 1.00 47.62 176 SER A C 1
ATOM 1287 O O . SER A 1 176 ? 3.614 -3.605 24.429 1.00 47.62 176 SER A O 1
ATOM 1289 N N . ALA A 1 177 ? 4.784 -5.472 24.694 1.00 44.97 177 ALA A N 1
ATOM 1290 C CA . ALA A 1 177 ? 5.311 -5.172 26.005 1.00 44.97 177 ALA A CA 1
ATOM 1291 C C . ALA A 1 177 ? 6.594 -4.380 25.773 1.00 44.97 177 ALA A C 1
ATOM 1293 O O . ALA A 1 177 ? 7.692 -4.927 25.677 1.00 44.97 177 ALA A O 1
ATOM 1294 N N . TRP A 1 178 ? 6.451 -3.068 25.618 1.00 51.19 178 TRP A N 1
ATOM 1295 C CA . TRP A 1 178 ? 7.597 -2.177 25.683 1.00 51.19 178 TRP A CA 1
ATOM 1296 C C . TRP A 1 178 ? 8.034 -2.098 27.146 1.00 51.19 178 TRP A C 1
ATOM 1298 O O . TRP A 1 178 ? 7.438 -1.391 27.953 1.00 51.19 178 TRP A O 1
ATOM 1308 N N . GLN A 1 179 ? 9.059 -2.866 27.498 1.00 47.03 179 GLN A N 1
ATOM 1309 C CA . GLN A 1 179 ? 9.783 -2.700 28.750 1.00 47.03 179 GLN A CA 1
ATOM 1310 C C . GLN A 1 179 ? 10.992 -1.803 28.485 1.00 47.03 179 GLN A C 1
ATOM 1312 O O . GLN A 1 179 ? 11.702 -1.980 27.494 1.00 47.03 179 GLN A O 1
ATOM 1317 N N . THR A 1 180 ? 11.255 -0.856 29.385 1.00 52.25 180 THR A N 1
ATOM 1318 C CA . THR A 1 180 ? 12.527 -0.130 29.416 1.00 52.25 180 THR A CA 1
ATOM 1319 C C . THR A 1 180 ? 13.667 -1.146 29.503 1.00 52.25 180 THR A C 1
ATOM 1321 O O . THR A 1 180 ? 13.856 -1.772 30.544 1.00 52.25 180 THR A O 1
ATOM 1324 N N . ALA A 1 181 ? 14.396 -1.347 28.401 1.00 62.28 181 ALA A N 1
ATOM 1325 C CA . ALA A 1 181 ? 15.480 -2.328 28.348 1.00 62.28 181 ALA A CA 1
ATOM 1326 C C . ALA A 1 181 ? 16.638 -1.909 29.261 1.00 62.28 181 ALA A C 1
ATOM 1328 O O . ALA A 1 181 ? 17.179 -2.727 29.999 1.00 62.28 181 ALA A O 1
ATOM 1329 N N . THR A 1 182 ? 16.972 -0.618 29.251 1.00 66.38 182 THR A N 1
ATOM 1330 C CA . THR A 1 182 ? 17.906 0.003 30.186 1.00 66.38 182 THR A CA 1
ATOM 1331 C C . THR A 1 182 ? 17.489 1.454 30.418 1.00 66.38 182 THR A C 1
ATOM 1333 O O . THR A 1 182 ? 16.989 2.125 29.514 1.00 66.38 182 THR A O 1
ATOM 1336 N N . TRP A 1 183 ? 17.690 1.948 31.634 1.00 78.19 183 TRP A N 1
ATOM 1337 C CA . TRP A 1 183 ? 17.763 3.378 31.908 1.00 78.19 183 TRP A CA 1
ATOM 1338 C C . TRP A 1 183 ? 19.061 3.618 32.674 1.00 78.19 183 TRP A C 1
ATOM 1340 O O . TRP A 1 183 ? 19.475 2.784 33.478 1.00 78.19 183 TRP A O 1
ATOM 1350 N N . ALA A 1 184 ? 19.729 4.725 32.380 1.00 75.19 184 ALA A N 1
ATOM 1351 C CA . ALA A 1 184 ? 20.891 5.168 33.128 1.00 75.19 184 ALA A CA 1
ATOM 1352 C C . ALA A 1 184 ? 20.704 6.650 33.426 1.00 75.19 184 ALA A C 1
ATOM 1354 O O . ALA A 1 184 ? 20.565 7.462 32.513 1.00 75.19 184 ALA A O 1
ATOM 1355 N N . GLU A 1 185 ? 20.681 6.989 34.707 1.00 76.06 185 GLU A N 1
ATOM 1356 C CA . GLU A 1 185 ? 20.766 8.366 35.164 1.00 76.06 185 GLU A CA 1
ATOM 1357 C C . GLU A 1 185 ? 22.234 8.676 35.453 1.00 76.06 185 GLU A C 1
ATOM 1359 O O . GLU A 1 185 ? 22.903 7.969 36.209 1.00 76.06 185 GLU A O 1
ATOM 1364 N N . LEU A 1 186 ? 22.762 9.719 34.816 1.00 67.50 186 LEU A N 1
ATOM 1365 C CA . LEU A 1 186 ? 24.082 10.228 35.152 1.00 67.50 186 LEU A CA 1
ATOM 1366 C C . LEU A 1 186 ? 23.931 11.181 36.329 1.00 67.50 186 LEU A C 1
ATOM 1368 O O . LEU A 1 186 ? 23.336 12.251 36.200 1.00 67.50 186 LEU A O 1
ATOM 1372 N N . LYS A 1 187 ? 24.520 10.809 37.468 1.00 64.69 187 LYS A N 1
ATOM 1373 C CA . LYS A 1 187 ? 24.713 11.747 38.571 1.00 64.69 187 LYS A CA 1
ATOM 1374 C C . LYS A 1 187 ? 25.506 12.949 38.033 1.00 64.69 187 LYS A C 1
ATOM 1376 O O . LYS A 1 187 ? 26.546 12.729 37.403 1.00 64.69 187 LYS A O 1
ATOM 1381 N N . PRO A 1 188 ? 25.059 14.199 38.251 1.00 66.38 188 PRO A N 1
ATOM 1382 C CA . PRO A 1 188 ? 25.811 15.372 37.827 1.00 66.38 188 PRO A CA 1
ATOM 1383 C C . PRO A 1 188 ? 27.245 15.295 38.363 1.00 66.38 188 PRO A C 1
ATOM 1385 O O . PRO A 1 188 ? 27.454 15.141 39.566 1.00 66.38 188 PRO A O 1
ATOM 1388 N N . ALA A 1 189 ? 28.237 15.393 37.474 1.00 64.75 189 ALA A N 1
ATOM 1389 C CA . ALA A 1 189 ? 29.657 15.256 37.816 1.00 64.75 189 ALA A CA 1
ATOM 1390 C C . ALA A 1 189 ? 30.211 16.435 38.641 1.00 64.75 189 ALA A C 1
ATOM 1392 O O . ALA A 1 189 ? 31.394 16.455 38.972 1.00 64.75 189 ALA A O 1
ATOM 1393 N N . TRP A 1 190 ? 29.374 17.419 38.974 1.00 56.00 190 TRP A N 1
ATOM 1394 C CA . TRP A 1 190 ? 29.774 18.592 39.732 1.00 56.00 190 TRP A CA 1
ATOM 1395 C C . TRP A 1 190 ? 28.665 19.036 40.684 1.00 56.00 190 TRP A C 1
ATOM 1397 O O . TRP A 1 190 ? 27.642 19.575 40.269 1.00 56.00 190 TRP A O 1
ATOM 1407 N N . CYS A 1 191 ? 28.908 18.853 41.981 1.00 57.19 191 CYS A N 1
ATOM 1408 C CA . CYS A 1 191 ? 28.259 19.650 43.011 1.00 57.19 191 CYS A CA 1
ATOM 1409 C C . CYS A 1 191 ? 29.055 20.955 43.107 1.00 57.19 191 CYS A C 1
ATOM 1411 O O . CYS A 1 191 ? 29.994 21.072 43.892 1.00 57.19 191 CYS A O 1
ATOM 1413 N N . GLY A 1 192 ? 28.736 21.918 42.241 1.00 54.56 192 GLY A N 1
ATOM 1414 C CA . GLY A 1 192 ? 29.174 23.291 42.470 1.00 54.56 192 GLY A CA 1
ATOM 1415 C C . GLY A 1 192 ? 28.609 23.760 43.806 1.00 54.56 192 GLY A C 1
ATOM 1416 O O . GLY A 1 192 ? 27.451 23.481 44.107 1.00 54.56 192 GLY A O 1
ATOM 1417 N N . SER A 1 193 ? 29.452 24.396 44.620 1.00 48.06 193 SER A N 1
ATOM 1418 C CA . SER A 1 193 ? 29.117 24.905 45.956 1.00 48.06 193 SER A CA 1
ATOM 1419 C C . SER A 1 193 ? 27.705 25.520 46.005 1.00 48.06 193 SER A C 1
ATOM 1421 O O . SER A 1 193 ? 27.409 26.399 45.190 1.00 48.06 193 SER A O 1
ATOM 1423 N N . PRO A 1 194 ? 26.813 25.081 46.912 1.00 50.84 194 PRO A N 1
ATOM 1424 C CA . PRO A 1 194 ? 25.443 25.563 46.930 1.00 50.84 194 PRO A CA 1
ATOM 1425 C C . PRO A 1 194 ? 25.383 26.997 47.465 1.00 50.84 194 PRO A C 1
ATOM 1427 O O . PRO A 1 194 ? 25.803 27.267 48.587 1.00 50.84 194 PRO A O 1
ATOM 1430 N N . ALA A 1 195 ? 24.765 27.903 46.703 1.00 51.47 195 ALA A N 1
ATOM 1431 C CA . ALA A 1 195 ? 24.174 29.111 47.279 1.00 51.47 195 ALA A CA 1
ATOM 1432 C C . ALA A 1 195 ? 22.848 28.815 48.004 1.00 51.47 195 ALA A C 1
ATOM 1434 O O . ALA A 1 195 ? 22.347 29.683 48.706 1.00 51.47 195 ALA A O 1
ATOM 1435 N N . PHE A 1 196 ? 22.284 27.607 47.892 1.00 52.06 196 PHE A N 1
ATOM 1436 C CA . PHE A 1 196 ? 21.086 27.227 48.636 1.00 52.06 196 PHE A CA 1
ATOM 1437 C C . PHE A 1 196 ? 21.136 25.763 49.065 1.00 52.06 196 PHE A C 1
ATOM 1439 O O . PHE A 1 196 ? 21.302 24.851 48.256 1.00 52.06 196 PHE A O 1
ATOM 1446 N N . THR A 1 197 ? 21.004 25.571 50.373 1.00 55.12 197 THR A N 1
ATOM 1447 C CA . THR A 1 197 ? 20.881 24.314 51.108 1.00 55.12 197 THR A CA 1
ATOM 1448 C C . THR A 1 197 ? 19.878 23.374 50.444 1.00 55.12 197 THR A C 1
ATOM 1450 O O . THR A 1 197 ? 18.673 23.465 50.652 1.00 55.12 197 THR A O 1
ATOM 1453 N N . THR A 1 198 ? 20.386 22.430 49.660 1.00 50.28 198 THR A N 1
ATOM 1454 C CA . THR A 1 198 ? 19.660 21.217 49.284 1.00 50.28 198 THR A CA 1
ATOM 1455 C C . THR A 1 198 ? 20.545 20.034 49.643 1.00 50.28 198 THR A C 1
ATOM 1457 O O . THR A 1 198 ? 21.524 19.728 48.969 1.00 50.28 198 THR A O 1
ATOM 1460 N N . THR A 1 199 ? 20.247 19.410 50.780 1.00 47.25 199 THR A N 1
ATOM 1461 C CA . THR A 1 199 ? 20.826 18.122 51.163 1.00 47.25 199 THR A CA 1
ATOM 1462 C C . THR A 1 199 ? 20.265 17.053 50.231 1.00 47.25 199 THR A C 1
ATOM 1464 O O . THR A 1 199 ? 19.049 16.867 50.177 1.00 47.25 199 THR A O 1
ATOM 1467 N N . CYS A 1 200 ? 21.139 16.380 49.483 1.00 47.66 200 CYS A N 1
ATOM 1468 C CA . CYS A 1 200 ? 20.769 15.182 48.731 1.00 47.66 200 CYS A CA 1
ATOM 1469 C C . CYS A 1 200 ? 20.508 14.009 49.700 1.00 47.66 200 CYS A C 1
ATOM 1471 O O . CYS A 1 200 ? 21.205 13.934 50.716 1.00 47.66 200 CYS A O 1
ATOM 1473 N N . PRO A 1 201 ? 19.537 13.127 49.401 1.00 57.12 201 PRO A N 1
ATOM 1474 C CA . PRO A 1 201 ? 19.304 11.888 50.143 1.00 57.12 201 PRO A CA 1
ATOM 1475 C C . PRO A 1 201 ? 20.430 10.860 49.961 1.00 57.12 201 PRO A C 1
ATOM 1477 O O . PRO A 1 201 ? 21.158 10.930 48.939 1.00 57.12 201 PRO A O 1
#

Sequence (201 aa):
LGYPQANDITTYNCRAGDAFVSGTLKGQATVAAGNNIEIVGNTMYAGDTTGQGEPNGSDLLGLVANNFVEVYHPVNSAGTDLSSGFSSCGSPTAGPRCVTIDAAMLSVQHSVRVQNYSVGNGLGTLTINGAFAQRFRGIVGTFSNGSLNTGYAKNYRYDLRLKHLAPPKFLDPVASAWQTATWAELKPAWCGSPAFTTTCP

pLDDT: mean 79.74, std 14.5, range [44.97, 94.94]

Secondary structure (DSSP, 8-state):
--SSPTT-SS---TTS--EEEEEEE-SEEEEEESS-EEEEEEEEETT-SSSSS---SS-EEEEEESS-EEE---B-TTS-BS-TT--STT-TTT--SS-EEEEEEEESSS-EEETTTTSS-EEEEEEEEEEEEESSPPP-EEEETTEEEEEEEEEEEE-GGGGT---TT----S------S-------S-----SS-----

Radius of gyration: 22.03 Å; chains: 1; bounding box: 48×49×73 Å